Protein AF-0000000066313594 (afdb_homodimer)

Radius of gyration: 18.43 Å; Cα contacts (8 Å, |Δi|>4): 289; chains: 2; bounding box: 33×65×41 Å

Organism: Bacillus subtilis (strain 168) (NCBI:txid224308)

InterPro domains:
  IPR002577 Helix-turn-helix, HxlR type [PF01638] (18-106)
  IPR002577 Helix-turn-helix, HxlR type [PS51118] (10-109)
  IPR036388 Winged helix-like DNA-binding domain superfamily [G3DSA:1.10.10.10] (2-105)
  IPR036390 Winged helix DNA-binding domain superfamily [SSF46785] (9-103)

Foldseek 3Di:
DDPVCVVPVPPVVVVCVQQNDDPSLVLLVVQVVVQKDFPVRSCVSPVVDDPVRSVVSQVSCVVVPQKDWDFDDVVPTTIMIGGDPNNVVCVVVNVVVVVVCVVVCPPPD/DDCVCVVPVPPVVVVCVQQNDDPSLVLLVVQLVVQKDFPVRSCVSPVVDDPVRSVVSQVSCVVVPQKDWDFDDVVPTTIMIGGDPNNVVCVVVNVVVVVVCVVVCPDPD

pLDDT: mean 88.16, std 15.32, range [28.34, 98.56]

Structure (mmCIF, N/CA/C/O backbone):
data_AF-0000000066313594-model_v1
#
loop_
_entity.id
_entity.type
_entity.pdbx_description
1 polymer 'Uncharacterized HTH-type transcriptional regulator YdzF'
#
loop_
_atom_site.group_PDB
_atom_site.id
_atom_site.type_symbol
_atom_site.label_atom_id
_atom_site.label_alt_id
_atom_site.label_comp_id
_atom_site.label_asym_id
_atom_site.label_entity_id
_atom_site.label_seq_id
_atom_site.pdbx_PDB_ins_code
_atom_site.Cartn_x
_atom_site.Cartn_y
_atom_site.Cartn_z
_atom_site.occupancy
_atom_site.B_iso_or_equiv
_atom_site.auth_seq_id
_atom_site.auth_comp_id
_atom_site.auth_asym_id
_atom_site.auth_atom_id
_atom_site.pdbx_PDB_model_num
ATOM 1 N N . MET A 1 1 ? -9.906 -7.34 -14.219 1 46.78 1 MET A N 1
ATOM 2 C CA . MET A 1 1 ? -9.047 -6.16 -14.156 1 46.78 1 MET A CA 1
ATOM 3 C C . MET A 1 1 ? -8.898 -5.516 -15.531 1 46.78 1 MET A C 1
ATOM 5 O O . MET A 1 1 ? -8.664 -6.203 -16.516 1 46.78 1 MET A O 1
ATOM 9 N N . ASN A 1 2 ? -9.445 -4.457 -15.75 1 49.97 2 ASN A N 1
ATOM 10 C CA . ASN A 1 2 ? -9.492 -3.816 -17.062 1 49.97 2 ASN A CA 1
ATOM 11 C C . ASN A 1 2 ? -8.094 -3.682 -17.672 1 49.97 2 ASN A C 1
ATOM 13 O O . ASN A 1 2 ? -7.109 -3.568 -16.938 1 49.97 2 ASN A O 1
ATOM 17 N N . SER A 1 3 ? -7.969 -4.094 -18.906 1 52.97 3 SER A N 1
ATOM 18 C CA . SER A 1 3 ? -6.832 -4.008 -19.812 1 52.97 3 SER A CA 1
ATOM 19 C C . SER A 1 3 ? -5.992 -2.766 -19.547 1 52.97 3 SER A C 1
ATOM 21 O O . SER A 1 3 ? -4.816 -2.709 -19.906 1 52.97 3 SER A O 1
ATOM 23 N N . LEU A 1 4 ? -6.703 -1.72 -19.297 1 51.06 4 LEU A N 1
ATOM 24 C CA . LEU A 1 4 ? -6.008 -0.438 -19.219 1 51.06 4 LEU A CA 1
ATOM 25 C C . LEU A 1 4 ? -4.922 -0.462 -18.156 1 51.06 4 LEU A C 1
ATOM 27 O O . LEU A 1 4 ? -3.881 0.178 -18.297 1 51.06 4 LEU A O 1
ATOM 31 N N . CYS A 1 5 ? -5.188 -1.155 -17.109 1 54.41 5 CYS A N 1
ATOM 32 C CA . CYS A 1 5 ? -4.156 -1.228 -16.078 1 54.41 5 CYS A CA 1
ATOM 33 C C . CYS A 1 5 ? -2.92 -1.952 -16.594 1 54.41 5 CYS A C 1
ATOM 35 O O . CYS A 1 5 ? -1.807 -1.694 -16.141 1 54.41 5 CYS A O 1
ATOM 37 N N . ARG A 1 6 ? -3.178 -2.922 -17.5 1 57.34 6 ARG A N 1
ATOM 38 C CA . ARG A 1 6 ? -2.045 -3.691 -18 1 57.34 6 ARG A CA 1
ATOM 39 C C . ARG A 1 6 ? -1.215 -2.869 -18.984 1 57.34 6 ARG A C 1
ATOM 41 O O . ARG A 1 6 ? 0.012 -2.98 -19.016 1 57.34 6 ARG A O 1
ATOM 48 N N . SER A 1 7 ? -2.016 -2.4 -20.094 1 55.72 7 SER A N 1
ATOM 49 C CA . SER A 1 7 ? -1.215 -1.836 -21.172 1 55.72 7 SER A CA 1
ATOM 50 C C . SER A 1 7 ? -0.179 -0.853 -20.641 1 55.72 7 SER A C 1
ATOM 52 O O . SER A 1 7 ? 0.87 -0.651 -21.25 1 55.72 7 SER A O 1
ATOM 54 N N . LYS A 1 8 ? -0.669 0.099 -19.641 1 52.31 8 LYS A N 1
ATOM 55 C CA . LYS A 1 8 ? 0.27 1.151 -19.266 1 52.31 8 LYS A CA 1
ATOM 56 C C . LYS A 1 8 ? 0.598 1.09 -17.781 1 52.31 8 LYS A C 1
ATOM 58 O O . LYS A 1 8 ? -0.126 1.652 -16.953 1 52.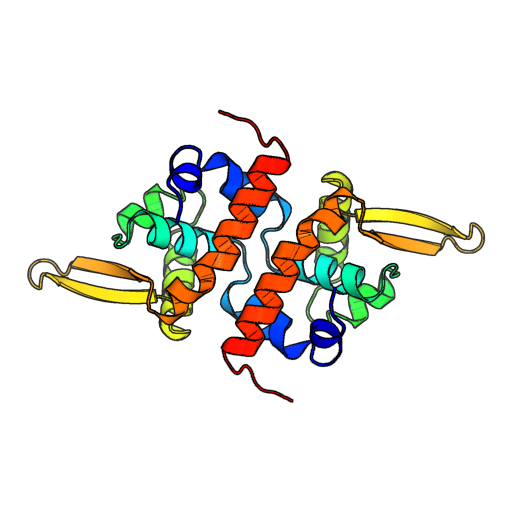31 8 LYS A O 1
ATOM 63 N N . GLN A 1 9 ? 1.304 -0.241 -17.297 1 60.75 9 GLN A N 1
ATOM 64 C CA . GLN A 1 9 ? 1.832 -0.387 -15.945 1 60.75 9 GLN A CA 1
ATOM 65 C C . GLN A 1 9 ? 2.088 0.975 -15.305 1 60.75 9 GLN A C 1
ATOM 67 O O . GLN A 1 9 ? 2.023 1.113 -14.086 1 60.75 9 GLN A O 1
ATOM 72 N N . ALA A 1 10 ? 1.705 1.842 -16.016 1 79.62 10 ALA A N 1
ATOM 73 C CA . ALA A 1 10 ? 2.225 3.178 -15.734 1 79.62 10 ALA A CA 1
ATOM 74 C C . ALA A 1 10 ? 1.389 3.877 -14.664 1 79.62 10 ALA A C 1
ATOM 76 O O . ALA A 1 10 ? 1.925 4.352 -13.656 1 79.62 10 ALA A O 1
ATOM 77 N N . PRO A 1 11 ? 0.056 3.498 -14.797 1 85.5 11 PRO A N 1
ATOM 78 C CA . PRO A 1 11 ? -0.699 4.234 -13.781 1 85.5 11 PRO A CA 1
ATOM 79 C C . PRO A 1 11 ? -0.626 3.578 -12.406 1 85.5 11 PRO A C 1
ATOM 81 O O . PRO A 1 11 ? -0.49 4.273 -11.391 1 85.5 11 PRO A O 1
ATOM 84 N N . PHE A 1 12 ? -0.72 2.256 -12.352 1 90.75 12 PHE A N 1
ATOM 85 C CA . PHE A 1 12 ? -0.609 1.523 -11.094 1 90.75 12 PHE A CA 1
ATOM 86 C C . PHE A 1 12 ? 0.735 1.792 -10.43 1 90.75 12 PHE A C 1
ATOM 88 O O . PHE A 1 12 ? 0.792 2.113 -9.242 1 90.75 12 PHE A O 1
ATOM 95 N N . GLU A 1 13 ? 1.731 1.69 -11.203 1 90.25 13 GLU A N 1
ATOM 96 C CA . GLU A 1 13 ? 3.08 1.884 -10.688 1 90.25 13 GLU A CA 1
ATOM 97 C C . GLU A 1 13 ? 3.273 3.307 -10.172 1 90.25 13 GLU A C 1
ATOM 99 O O . GLU A 1 13 ? 3.982 3.525 -9.188 1 90.25 13 GLU A O 1
ATOM 104 N N . TYR A 1 14 ? 2.75 4.18 -10.93 1 91.12 14 TYR A N 1
ATOM 105 C CA . TYR A 1 14 ? 2.828 5.566 -10.477 1 91.12 14 TYR A CA 1
ATOM 106 C C . TYR A 1 14 ? 2.191 5.727 -9.102 1 91.12 14 TYR A C 1
ATOM 108 O O . TYR A 1 14 ? 2.795 6.309 -8.195 1 91.12 14 TYR A O 1
ATOM 116 N N . THR A 1 15 ? 0.982 5.199 -8.906 1 93.69 15 THR A N 1
ATOM 117 C CA . THR A 1 15 ? 0.302 5.27 -7.617 1 93.69 15 THR A CA 1
ATOM 118 C C . THR A 1 15 ? 1.136 4.598 -6.527 1 93.69 15 THR A C 1
ATOM 120 O O . THR A 1 15 ? 1.364 5.184 -5.465 1 93.69 15 THR A O 1
ATOM 123 N N . LEU A 1 16 ? 1.581 3.439 -6.844 1 93.5 16 LEU A N 1
ATOM 124 C CA . LEU A 1 16 ? 2.369 2.68 -5.879 1 93.5 16 LEU A CA 1
ATOM 125 C C . LEU A 1 16 ? 3.627 3.445 -5.484 1 93.5 16 LEU A C 1
ATOM 127 O O . LEU A 1 16 ? 4.039 3.414 -4.32 1 93.5 16 LEU A O 1
ATOM 131 N N . SER A 1 17 ? 4.254 4.129 -6.395 1 92.44 17 SER A N 1
ATOM 132 C CA . SER A 1 17 ? 5.484 4.863 -6.117 1 92.44 17 SER A CA 1
ATOM 133 C C . SER A 1 17 ? 5.238 6 -5.133 1 92.44 17 SER A C 1
ATOM 135 O O . SER A 1 17 ? 6.145 6.402 -4.402 1 92.44 17 SER A O 1
ATOM 137 N N . LEU A 1 18 ? 4.078 6.473 -5.043 1 94.62 18 LEU A N 1
ATOM 138 C CA . LEU A 1 18 ? 3.766 7.637 -4.227 1 94.62 18 LEU A CA 1
ATOM 139 C C . LEU A 1 18 ? 3.234 7.215 -2.859 1 94.62 18 LEU A C 1
ATOM 141 O O . LEU A 1 18 ? 3.461 7.902 -1.861 1 94.62 18 LEU A O 1
ATOM 145 N N . ILE A 1 19 ? 2.527 6.094 -2.863 1 94 19 ILE A N 1
ATOM 146 C CA . ILE A 1 19 ? 1.852 5.797 -1.605 1 94 19 ILE A CA 1
ATOM 147 C C . ILE A 1 19 ? 2.303 4.43 -1.091 1 94 19 ILE A C 1
ATOM 149 O O . ILE A 1 19 ? 1.864 3.986 -0.027 1 94 19 ILE A O 1
ATOM 153 N N . GLY A 1 20 ? 3.076 3.809 -1.892 1 91.75 20 GLY A N 1
ATOM 154 C CA . GLY A 1 20 ? 3.592 2.52 -1.459 1 91.75 20 GLY A CA 1
ATOM 155 C C . GLY A 1 20 ? 4.453 2.607 -0.213 1 91.75 20 GLY A C 1
ATOM 156 O O . GLY A 1 20 ? 4.922 3.689 0.146 1 91.75 20 GLY A O 1
ATOM 157 N N . GLY A 1 21 ? 4.668 1.482 0.417 1 88.69 21 GLY A N 1
ATOM 158 C CA . GLY A 1 21 ? 5.406 1.45 1.669 1 88.69 21 GLY A CA 1
ATOM 159 C C . GLY A 1 21 ? 4.527 1.17 2.873 1 88.69 21 GLY A C 1
ATOM 160 O O . GLY A 1 21 ? 3.299 1.243 2.783 1 88.69 21 GLY A O 1
ATOM 161 N N . LYS A 1 22 ? 5.168 0.974 3.961 1 88.5 22 LYS A N 1
ATOM 162 C CA . LYS A 1 22 ? 4.465 0.508 5.152 1 88.5 22 LYS A CA 1
ATOM 163 C C . LYS A 1 22 ? 3.729 1.654 5.84 1 88.5 22 LYS A C 1
ATOM 165 O O . LYS A 1 22 ? 2.68 1.446 6.449 1 88.5 22 LYS A O 1
ATOM 170 N N . TRP A 1 23 ? 4.168 2.879 5.602 1 94.94 23 TRP A N 1
ATOM 171 C CA . TRP A 1 23 ? 3.736 3.914 6.535 1 94.94 23 TRP A CA 1
ATOM 172 C C . TRP A 1 23 ? 2.904 4.977 5.824 1 94.94 23 TRP A C 1
ATOM 174 O O . TRP A 1 23 ? 2.08 5.648 6.449 1 94.94 23 TRP A O 1
ATOM 184 N N . LYS A 1 24 ? 3.072 5.227 4.551 1 96.19 24 LYS A N 1
ATOM 185 C CA . LYS A 1 24 ? 2.465 6.355 3.85 1 96.19 24 LYS A CA 1
ATOM 186 C C . LYS A 1 24 ? 0.941 6.273 3.896 1 96.19 24 LYS A C 1
ATOM 188 O O . LYS A 1 24 ? 0.272 7.258 4.215 1 96.19 24 LYS A O 1
ATOM 193 N N . MET A 1 25 ? 0.459 5.117 3.672 1 95.31 25 MET A N 1
ATOM 194 C CA . MET A 1 25 ? -0.992 4.953 3.68 1 95.31 25 MET A CA 1
ATOM 195 C C . MET A 1 25 ? -1.555 5.148 5.082 1 95.31 25 MET A C 1
ATOM 197 O O . MET A 1 25 ? -2.658 5.668 5.246 1 95.31 25 MET A O 1
ATOM 201 N N . ARG A 1 26 ? -0.83 4.703 6.055 1 94.69 26 ARG A N 1
ATOM 202 C CA . ARG A 1 26 ? -1.267 4.883 7.438 1 94.69 26 ARG A CA 1
ATOM 203 C C . ARG A 1 26 ? -1.315 6.359 7.805 1 94.69 26 ARG A C 1
ATOM 205 O O . ARG A 1 26 ? -2.266 6.816 8.445 1 94.69 26 ARG A O 1
ATOM 212 N N . ILE A 1 27 ? -0.317 7.082 7.418 1 96.44 27 ILE A N 1
ATOM 213 C CA . ILE A 1 27 ? -0.281 8.516 7.672 1 96.44 27 ILE A CA 1
ATOM 214 C C . ILE A 1 27 ? -1.47 9.195 6.992 1 96.44 27 ILE A C 1
ATOM 216 O O . ILE A 1 27 ? -2.178 9.992 7.613 1 96.44 27 ILE A O 1
ATOM 220 N N . LEU A 1 28 ? -1.714 8.852 5.734 1 96.38 28 LEU A N 1
ATOM 221 C CA . LEU A 1 28 ? -2.814 9.438 4.977 1 96.38 28 LEU A CA 1
ATOM 222 C C . LEU A 1 28 ? -4.156 9.109 5.621 1 96.38 28 LEU A C 1
ATOM 224 O O . LEU A 1 28 ? -5.051 9.953 5.672 1 96.38 28 LEU A O 1
ATOM 228 N N . TYR A 1 29 ? -4.242 7.914 6.098 1 94.5 29 TYR A N 1
ATOM 229 C CA . TYR A 1 29 ? -5.445 7.48 6.801 1 94.5 29 TYR A CA 1
ATOM 230 C C . TYR A 1 29 ? -5.68 8.32 8.047 1 94.5 29 TYR A C 1
ATOM 232 O O . TYR A 1 29 ? -6.789 8.812 8.273 1 94.5 29 TYR A O 1
ATOM 240 N N . GLU A 1 30 ? -4.664 8.477 8.891 1 94.31 30 GLU A N 1
ATOM 241 C CA . GLU A 1 30 ? -4.777 9.25 10.125 1 94.31 30 GLU A CA 1
ATOM 242 C C . GLU A 1 30 ? -5.195 10.688 9.844 1 94.31 30 GLU A C 1
ATOM 244 O O . GLU A 1 30 ? -6.09 11.227 10.5 1 94.31 30 GLU A O 1
ATOM 249 N N . LEU A 1 31 ? -4.594 11.266 8.828 1 95 31 LEU A N 1
ATOM 250 C CA . LEU A 1 31 ? -4.887 12.648 8.484 1 95 31 LEU A CA 1
ATOM 251 C C . LEU A 1 31 ? -6.277 12.773 7.863 1 95 31 LEU A C 1
ATOM 253 O O . LEU A 1 31 ? -6.918 13.82 7.969 1 95 31 LEU A O 1
ATOM 257 N N . GLY A 1 32 ? -6.641 11.742 7.18 1 92.12 32 GLY A N 1
ATOM 258 C CA . GLY A 1 32 ? -7.988 11.719 6.637 1 92.12 32 GLY A CA 1
ATOM 259 C C . GLY A 1 32 ? -9.062 11.672 7.707 1 92.12 32 GLY A C 1
ATOM 260 O O . GLY A 1 32 ? -10.133 12.258 7.543 1 92.12 32 GLY A O 1
ATOM 261 N N . CYS A 1 33 ? -8.789 11.047 8.789 1 88.62 33 CYS A N 1
ATOM 262 C CA . CYS A 1 33 ? -9.727 10.906 9.891 1 88.62 33 CYS A CA 1
ATOM 263 C C . CYS A 1 33 ? -9.773 12.172 10.734 1 88.62 33 CYS A C 1
ATOM 265 O O . CYS A 1 33 ? -10.836 12.594 11.188 1 88.62 33 CYS A O 1
ATOM 267 N N . GLU A 1 34 ? -8.648 12.82 11.055 1 84.88 34 GLU A N 1
ATOM 268 C CA . GLU A 1 34 ? -8.562 13.922 12.008 1 84.88 34 GLU A CA 1
ATOM 269 C C . GLU A 1 34 ? -8.453 15.266 11.297 1 84.88 34 GLU A C 1
ATOM 271 O O . GLU A 1 34 ? -8.586 16.328 11.922 1 84.88 34 GLU A O 1
ATOM 276 N N . LYS A 1 35 ? -8.297 15.312 9.969 1 84.31 35 LYS A N 1
ATOM 277 C CA . LYS A 1 35 ? -8.148 16.484 9.117 1 84.31 35 LYS A CA 1
ATOM 278 C C . LYS A 1 35 ? -6.762 17.109 9.273 1 84.31 35 LYS A C 1
ATOM 280 O O . LYS A 1 35 ? -6.051 17.328 8.297 1 84.31 35 LYS A O 1
ATOM 285 N N . THR A 1 36 ? -6.379 17.5 10.656 1 94.56 36 THR A N 1
ATOM 286 C CA . THR A 1 36 ? -5.07 18.078 10.961 1 94.56 36 THR A CA 1
ATOM 287 C C . THR A 1 36 ? -4.441 17.375 12.164 1 94.56 36 THR A C 1
ATOM 289 O O . THR A 1 36 ? -5.141 17.047 13.125 1 94.56 36 THR A O 1
ATOM 292 N N . MET A 1 37 ? -3.107 17.125 12.078 1 96.62 37 MET A N 1
ATOM 293 C CA . MET A 1 37 ? -2.387 16.5 13.195 1 96.62 37 MET A CA 1
ATOM 294 C C . MET A 1 37 ? -0.974 17.062 13.305 1 96.62 37 MET A C 1
ATOM 296 O O . MET A 1 37 ? -0.341 17.375 12.289 1 96.62 37 MET A O 1
ATOM 300 N N . ARG A 1 38 ? -0.567 17.172 14.562 1 96.44 38 ARG A N 1
ATOM 301 C CA . ARG A 1 38 ? 0.831 17.5 14.805 1 96.44 38 ARG A CA 1
ATOM 302 C C . ARG A 1 38 ? 1.712 16.266 14.773 1 96.44 38 ARG A C 1
ATOM 304 O O . ARG A 1 38 ? 1.208 15.141 14.812 1 96.44 38 ARG A O 1
ATOM 311 N N . TYR A 1 39 ? 3.082 16.562 14.664 1 97.25 39 TYR A N 1
ATOM 312 C CA . TYR A 1 39 ? 4.055 15.477 14.586 1 97.25 39 TYR A CA 1
ATOM 313 C C . TYR A 1 39 ? 3.861 14.484 15.734 1 97.25 39 TYR A C 1
ATOM 315 O O . TYR A 1 39 ? 3.787 13.273 15.516 1 97.25 39 TYR A O 1
ATOM 323 N N . GLY A 1 40 ? 3.746 15 16.891 1 96.75 40 GLY A N 1
ATOM 324 C CA . GLY A 1 40 ? 3.604 14.156 18.078 1 96.75 40 GLY A CA 1
ATOM 325 C C . GLY A 1 40 ? 2.34 13.32 18.047 1 96.75 40 GLY A C 1
ATOM 326 O O . GLY A 1 40 ? 2.338 12.18 18.516 1 96.75 40 GLY A O 1
ATOM 327 N N . GLU A 1 41 ? 1.235 13.836 17.594 1 96.5 41 GLU A N 1
ATOM 328 C CA . GLU A 1 41 ? -0.026 13.109 17.469 1 96.5 41 GLU A CA 1
ATOM 329 C C . GLU A 1 41 ? 0.085 11.969 16.469 1 96.5 41 GLU A C 1
ATOM 331 O O . GLU A 1 41 ? -0.416 10.867 16.703 1 96.5 41 GLU A O 1
ATOM 336 N N . LEU A 1 42 ? 0.731 12.25 15.367 1 97.19 42 LEU A N 1
ATOM 337 C CA . LEU A 1 42 ? 0.972 11.211 14.367 1 97.19 42 LEU A CA 1
ATOM 338 C C . LEU A 1 42 ? 1.827 10.094 14.945 1 97.19 42 LEU A C 1
ATOM 340 O O . LEU A 1 42 ? 1.521 8.914 14.766 1 97.19 42 LEU A O 1
ATOM 344 N N . LYS A 1 43 ? 2.855 10.492 15.672 1 97.56 43 LYS A N 1
ATOM 345 C CA . LYS A 1 43 ? 3.734 9.508 16.297 1 97.56 43 LYS A CA 1
ATOM 346 C C . LYS A 1 43 ? 2.969 8.633 17.281 1 97.56 43 LYS A C 1
ATOM 348 O O . LYS A 1 43 ? 3.199 7.422 17.359 1 97.56 43 LYS A O 1
ATOM 353 N N . ARG A 1 44 ? 2.047 9.188 18.031 1 96.19 44 ARG A N 1
ATOM 354 C CA . ARG A 1 44 ? 1.259 8.453 19.016 1 96.19 44 ARG A CA 1
ATOM 355 C C . ARG A 1 44 ? 0.292 7.488 18.344 1 96.19 44 ARG A C 1
ATOM 357 O O . ARG A 1 44 ? 0.03 6.398 18.859 1 96.19 44 ARG A O 1
ATOM 364 N N . ALA A 1 45 ? -0.227 7.836 17.234 1 92.81 45 ALA A N 1
ATOM 365 C CA . ALA A 1 45 ? -1.187 7.016 16.5 1 92.81 45 ALA A CA 1
ATOM 366 C C . ALA A 1 45 ? -0.504 5.809 15.867 1 92.81 45 ALA A C 1
ATOM 368 O O . ALA A 1 45 ? -1.167 4.84 15.484 1 92.81 45 ALA A O 1
ATOM 369 N N . MET A 1 46 ? 0.826 5.895 15.641 1 94.12 46 MET A N 1
ATOM 370 C CA . MET A 1 46 ? 1.614 4.82 15.039 1 94.12 46 MET A CA 1
ATOM 371 C C . MET A 1 46 ? 2.799 4.457 15.93 1 94.12 46 MET A C 1
ATOM 373 O O . MET A 1 46 ? 3.947 4.746 15.586 1 94.12 46 MET A O 1
ATOM 377 N N . PRO A 1 47 ? 2.559 3.715 16.922 1 93.75 47 PRO A N 1
ATOM 378 C CA . PRO A 1 47 ? 3.576 3.52 17.969 1 93.75 47 PRO A CA 1
ATOM 379 C C . PRO A 1 47 ? 4.785 2.73 17.469 1 93.75 47 PRO A C 1
ATOM 381 O O . PRO A 1 47 ? 5.875 2.834 18.031 1 93.75 47 PRO A O 1
ATOM 384 N N . PHE A 1 48 ? 4.668 2.053 16.406 1 94.31 48 PHE A N 1
ATOM 385 C CA . PHE A 1 48 ? 5.758 1.192 15.977 1 94.31 48 PHE A CA 1
ATOM 386 C C . PHE A 1 48 ? 6.629 1.901 14.945 1 94.31 48 PHE A C 1
ATOM 388 O O . PHE A 1 48 ? 7.672 1.38 14.539 1 94.31 48 PHE A O 1
ATOM 395 N N . ILE A 1 49 ? 6.258 3.102 14.484 1 96.19 49 ILE A N 1
ATOM 396 C CA . ILE A 1 49 ? 7.082 3.844 13.539 1 96.19 49 ILE A CA 1
ATOM 397 C C . ILE A 1 49 ? 8.203 4.57 14.281 1 96.19 49 ILE A C 1
ATOM 399 O O . ILE A 1 49 ? 7.988 5.078 15.383 1 96.19 49 ILE A O 1
ATOM 403 N N . THR A 1 50 ? 9.383 4.578 13.805 1 97.62 50 THR A N 1
ATOM 404 C CA . THR A 1 50 ? 10.469 5.328 14.422 1 97.62 50 THR A CA 1
ATOM 405 C C . THR A 1 50 ? 10.367 6.809 14.07 1 97.62 50 THR A C 1
ATOM 407 O O . THR A 1 50 ? 9.703 7.18 13.094 1 97.62 50 THR A O 1
ATOM 410 N N . HIS A 1 51 ? 10.984 7.648 14.859 1 98 51 HIS A N 1
ATOM 411 C CA . HIS A 1 51 ? 11.016 9.078 14.578 1 98 51 HIS A CA 1
ATOM 412 C C . HIS A 1 51 ? 11.648 9.367 13.227 1 98 51 HIS A C 1
ATOM 414 O O . HIS A 1 51 ? 11.141 10.188 12.461 1 98 51 HIS A O 1
ATOM 420 N N . LYS A 1 52 ? 12.695 8.711 12.953 1 98.12 52 LYS A N 1
ATOM 421 C CA . LYS A 1 52 ? 13.391 8.891 11.68 1 98.12 52 LYS A CA 1
ATOM 422 C C . LYS A 1 52 ? 12.461 8.578 10.5 1 98.12 52 LYS A C 1
ATOM 424 O O . LYS A 1 52 ? 12.391 9.352 9.547 1 98.12 52 LYS A O 1
ATOM 429 N N . MET A 1 53 ? 11.773 7.488 10.602 1 97.81 53 MET A N 1
ATOM 430 C CA . MET A 1 53 ? 10.891 7.047 9.516 1 97.81 53 MET A CA 1
ATOM 431 C C . MET A 1 53 ? 9.695 7.98 9.375 1 97.81 53 MET A C 1
ATOM 433 O O . MET A 1 53 ? 9.305 8.336 8.266 1 97.81 53 MET A O 1
ATOM 437 N N . LEU A 1 54 ? 9.156 8.336 10.469 1 98.31 54 LEU A N 1
ATOM 438 C CA . LEU A 1 54 ? 8.023 9.242 10.398 1 98.31 54 LEU A CA 1
ATOM 439 C C . LEU A 1 54 ? 8.414 10.547 9.719 1 98.31 54 LEU A C 1
ATOM 441 O O . LEU A 1 54 ? 7.711 11.023 8.82 1 98.31 54 LEU A O 1
ATOM 445 N N . SER A 1 55 ? 9.5 11.125 10.172 1 98.25 55 SER A N 1
ATOM 446 C CA . SER A 1 55 ? 9.969 12.367 9.57 1 98.25 55 SER A CA 1
ATOM 447 C C . SER A 1 55 ? 10.195 12.211 8.07 1 98.25 55 SER A C 1
ATOM 449 O O . SER A 1 55 ? 9.773 13.055 7.277 1 98.25 55 SER A O 1
ATOM 451 N N . ALA A 1 56 ? 10.859 11.172 7.672 1 98.12 56 ALA A N 1
ATOM 452 C CA . ALA A 1 56 ? 11.141 10.906 6.266 1 98.12 56 ALA A CA 1
ATOM 453 C C . ALA A 1 56 ? 9.852 10.742 5.465 1 98.12 56 ALA A C 1
ATOM 455 O O . ALA A 1 56 ? 9.734 11.273 4.355 1 98.12 56 ALA A O 1
ATOM 456 N N . GLN A 1 57 ? 8.891 9.953 5.988 1 98.06 57 GLN A N 1
ATOM 457 C CA . GLN A 1 57 ? 7.625 9.711 5.297 1 98.06 57 GLN A CA 1
ATOM 458 C C . GLN A 1 57 ? 6.832 11 5.125 1 98.06 57 GLN A C 1
ATOM 460 O O . GLN A 1 57 ? 6.238 11.234 4.07 1 98.06 57 GLN A O 1
ATOM 465 N N . LEU A 1 58 ? 6.797 11.82 6.141 1 98.44 58 LEU A N 1
ATOM 466 C CA . LEU A 1 58 ? 6.094 13.102 6.07 1 98.44 58 LEU A CA 1
ATOM 467 C C . LEU A 1 58 ? 6.723 14.008 5.02 1 98.44 58 LEU A C 1
ATOM 469 O O . LEU A 1 58 ? 6.012 14.656 4.246 1 98.44 58 LEU A O 1
ATOM 473 N N . LYS A 1 59 ? 8.047 14.055 4.98 1 98.38 59 LYS A N 1
ATOM 474 C CA . LYS A 1 59 ? 8.75 14.852 3.98 1 98.38 59 LYS A CA 1
ATOM 475 C C . LYS A 1 59 ? 8.422 14.375 2.568 1 98.38 59 LYS A C 1
ATOM 477 O O . LYS A 1 59 ? 8.148 15.188 1.68 1 98.38 59 LYS A O 1
ATOM 482 N N . GLU A 1 60 ? 8.461 13.109 2.332 1 98 60 GLU A N 1
ATOM 483 C CA . GLU A 1 60 ? 8.156 12.555 1.015 1 98 60 GLU A CA 1
ATOM 484 C C . GLU A 1 60 ? 6.723 12.867 0.603 1 98 60 GLU A C 1
ATOM 486 O O . GLU A 1 60 ? 6.473 13.281 -0.533 1 98 60 GLU A O 1
ATOM 491 N N . LEU A 1 61 ? 5.793 12.633 1.523 1 98.38 61 LEU A N 1
ATOM 492 C CA . LEU A 1 61 ? 4.387 12.898 1.238 1 98.38 61 LEU A CA 1
ATOM 493 C C . LEU A 1 61 ? 4.168 14.383 0.932 1 98.38 61 LEU A C 1
ATOM 495 O O . LEU A 1 61 ? 3.352 14.727 0.077 1 98.38 61 LEU A O 1
ATOM 499 N N . GLN A 1 62 ? 4.879 15.234 1.674 1 98.56 62 GLN A N 1
ATOM 500 C CA . GLN A 1 62 ? 4.801 16.672 1.409 1 98.56 62 GLN A CA 1
ATOM 501 C C . GLN A 1 62 ? 5.371 17 0.035 1 98.56 62 GLN A C 1
ATOM 503 O O . GLN A 1 62 ? 4.758 17.75 -0.736 1 98.56 62 GLN A O 1
ATOM 508 N N . THR A 1 63 ? 6.578 16.469 -0.306 1 97.94 63 THR A N 1
ATOM 509 C CA . THR A 1 63 ? 7.25 16.703 -1.579 1 97.94 63 THR A CA 1
ATOM 510 C C . THR A 1 63 ? 6.387 16.219 -2.742 1 97.94 63 THR A C 1
ATOM 512 O O . THR A 1 63 ? 6.344 16.859 -3.797 1 97.94 63 THR A O 1
ATOM 515 N N . ASP A 1 64 ? 5.688 15.164 -2.557 1 96.88 64 ASP A N 1
ATOM 516 C CA . ASP A 1 64 ? 4.852 14.586 -3.602 1 96.88 64 ASP A CA 1
ATOM 517 C C . ASP A 1 64 ? 3.496 15.289 -3.674 1 96.88 64 ASP A C 1
ATOM 519 O O . ASP A 1 64 ? 2.658 14.945 -4.512 1 96.88 64 ASP A O 1
ATOM 523 N N . GLY A 1 65 ? 3.293 16.188 -2.76 1 97.81 65 GLY A N 1
ATOM 524 C CA . GLY A 1 65 ? 2.109 17.016 -2.803 1 97.81 65 GLY A CA 1
ATOM 525 C C . GLY A 1 65 ? 0.876 16.344 -2.229 1 97.81 65 GLY A C 1
ATOM 526 O O . GLY A 1 65 ? -0.251 16.734 -2.553 1 97.81 65 GLY A O 1
ATOM 527 N N . LEU A 1 66 ? 1.055 15.383 -1.415 1 98.19 66 LEU A N 1
ATOM 528 C CA . LEU A 1 66 ? -0.078 14.633 -0.882 1 98.19 66 LEU A CA 1
ATOM 529 C C . LEU A 1 66 ? -0.521 15.203 0.462 1 98.19 66 LEU A C 1
ATOM 531 O O . LEU A 1 66 ? -1.662 15 0.881 1 98.19 66 LEU A O 1
ATOM 535 N N . ILE A 1 67 ? 0.381 15.906 1.184 1 98.56 67 ILE A N 1
ATOM 536 C CA . ILE A 1 67 ? 0.009 16.547 2.441 1 98.56 67 ILE A CA 1
ATOM 537 C C . ILE A 1 67 ? 0.565 17.969 2.482 1 98.56 67 ILE A C 1
ATOM 539 O O . ILE A 1 67 ? 1.482 18.297 1.73 1 98.56 67 ILE A O 1
ATOM 543 N N . HIS A 1 68 ? -0.026 18.766 3.291 1 98.25 68 HIS A N 1
ATOM 544 C CA . HIS A 1 68 ? 0.44 20.109 3.615 1 98.25 68 HIS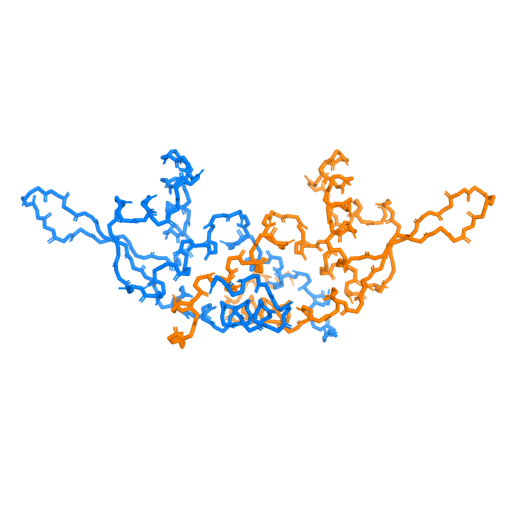 A CA 1
ATOM 545 C C . HIS A 1 68 ? 1.104 20.141 4.988 1 98.25 68 HIS A C 1
ATOM 547 O O . HIS A 1 68 ? 0.624 19.516 5.934 1 98.25 68 HIS A O 1
ATOM 553 N N . ARG A 1 69 ? 2.236 20.75 5.012 1 97.19 69 ARG A N 1
ATOM 554 C CA . ARG A 1 69 ? 2.898 21.094 6.266 1 97.19 69 ARG A CA 1
ATOM 555 C C . ARG A 1 69 ? 2.752 22.594 6.566 1 97.19 69 ARG A C 1
ATOM 557 O O . ARG A 1 69 ? 3.334 23.422 5.875 1 97.19 69 ARG A O 1
ATOM 564 N N . SER A 1 70 ? 1.969 22.984 7.539 1 95.06 70 SER A N 1
ATOM 565 C CA . SER A 1 70 ? 1.672 24.391 7.812 1 95.06 70 SER A CA 1
ATOM 566 C C . SER A 1 70 ? 2.191 24.812 9.188 1 95.06 70 SER A C 1
ATOM 568 O O . SER A 1 70 ? 2.045 24.062 10.164 1 95.06 70 SER A O 1
ATOM 570 N N . GLU A 1 71 ? 2.756 25.969 9.18 1 91.56 71 GLU A N 1
ATOM 571 C CA . GLU A 1 71 ? 3.16 26.562 10.453 1 91.56 71 GLU A CA 1
ATOM 572 C C . GLU A 1 71 ? 2.006 27.328 11.102 1 91.56 71 GLU A C 1
ATOM 574 O O . GLU A 1 71 ? 1.39 28.188 10.469 1 91.56 71 GLU A O 1
ATOM 579 N N . VAL A 1 72 ? 1.512 27.031 12.297 1 84 72 VAL A N 1
ATOM 580 C CA . VAL A 1 72 ? 0.301 27.578 12.891 1 84 72 VAL A CA 1
ATOM 581 C C . VAL A 1 72 ? 0.673 28.641 13.922 1 84 72 VAL A C 1
ATOM 583 O O . VAL A 1 72 ? -0.09 29.578 14.164 1 84 72 VAL A O 1
ATOM 586 N N . SER A 1 73 ? 1.576 28.5 14.711 1 77.75 73 SER A N 1
ATOM 587 C CA . SER A 1 73 ? 1.925 29.531 15.68 1 77.75 73 SER A CA 1
ATOM 588 C C . SER A 1 73 ? 3.42 29.828 15.656 1 77.75 73 SER A C 1
ATOM 590 O O . SER A 1 73 ? 4.227 28.953 15.344 1 77.75 73 SER A O 1
ATOM 592 N N . HIS A 1 74 ? 3.703 31.188 15.625 1 67.56 74 HIS A N 1
ATOM 593 C CA . HIS A 1 74 ? 5.098 31.625 15.609 1 67.56 74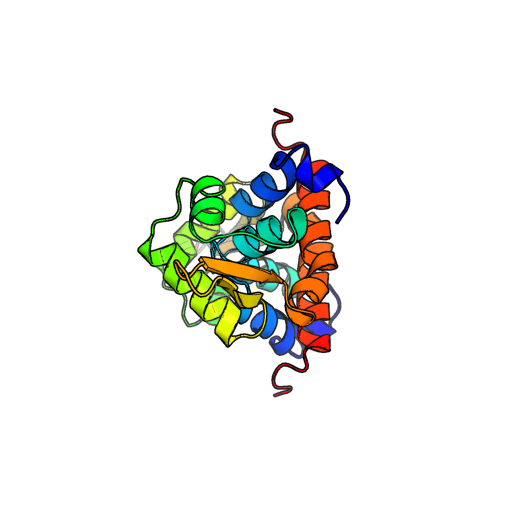 HIS A CA 1
ATOM 594 C C . HIS A 1 74 ? 5.746 31.438 16.984 1 67.56 74 HIS A C 1
ATOM 596 O O . HIS A 1 74 ? 6.961 31.266 17.078 1 67.56 74 HIS A O 1
ATOM 602 N N . THR A 1 75 ? 4.949 31.688 18.125 1 70.5 75 THR A N 1
ATOM 603 C CA . THR A 1 75 ? 5.582 31.547 19.438 1 70.5 75 THR A CA 1
ATOM 604 C C . THR A 1 75 ? 5 30.344 20.188 1 70.5 75 THR A C 1
ATOM 606 O O . THR A 1 75 ? 3.809 30.328 20.5 1 70.5 75 THR A O 1
ATOM 609 N N . PRO A 1 76 ? 5.691 29.219 20.547 1 76.25 76 PRO A N 1
ATOM 610 C CA . PRO A 1 76 ? 6.652 28.359 19.859 1 76.25 76 PRO A CA 1
ATOM 611 C C . PRO A 1 76 ? 6.145 27.875 18.5 1 76.25 76 PRO A C 1
ATOM 613 O O . PRO A 1 76 ? 4.938 27.891 18.25 1 76.25 76 PRO A O 1
ATOM 616 N N . LEU A 1 77 ? 6.992 27.609 17.547 1 84.69 77 LEU A N 1
ATOM 617 C CA . LEU A 1 77 ? 6.684 27.156 16.188 1 84.69 77 LEU A CA 1
ATOM 618 C C . LEU A 1 77 ? 5.98 25.812 16.219 1 84.69 77 LEU A C 1
ATOM 620 O O . LEU A 1 77 ? 6.559 24.812 16.641 1 84.69 77 LEU A O 1
ATOM 624 N N . LYS A 1 78 ? 4.691 25.922 16.047 1 89.44 78 LYS A N 1
ATOM 625 C CA . LYS A 1 78 ? 3.918 24.688 15.961 1 89.44 78 LYS A CA 1
ATOM 626 C C . LYS A 1 78 ? 3.594 24.344 14.516 1 89.44 78 LYS A C 1
ATOM 628 O O . LYS A 1 78 ? 3.141 25.188 13.75 1 89.44 78 LYS A O 1
ATOM 633 N N . VAL A 1 79 ? 3.979 23.141 14.133 1 95.31 79 VAL A N 1
ATOM 634 C CA . VAL A 1 79 ? 3.75 22.656 12.781 1 95.31 79 VAL A CA 1
ATOM 635 C C . VAL A 1 79 ? 2.621 21.625 12.789 1 95.31 79 VAL A C 1
ATOM 637 O O . VAL A 1 79 ? 2.551 20.781 13.68 1 95.31 79 VAL A O 1
ATOM 640 N N . GLU A 1 80 ? 1.739 21.812 11.805 1 96.94 80 GLU A N 1
ATOM 641 C CA . GLU A 1 80 ? 0.653 20.844 11.648 1 96.94 80 GLU A CA 1
ATOM 642 C C . GLU A 1 80 ? 0.632 20.266 10.234 1 96.94 80 GLU A C 1
ATOM 644 O O . GLU A 1 80 ? 1.084 20.922 9.289 1 96.94 80 GLU A O 1
ATOM 649 N N . TYR A 1 81 ? 0.105 19.094 10.133 1 98.12 81 TYR A N 1
ATOM 650 C CA . TYR A 1 81 ? -0.022 18.391 8.859 1 98.12 81 TYR A CA 1
ATOM 651 C C . TYR A 1 81 ? -1.486 18.156 8.516 1 98.12 81 TYR A C 1
ATOM 653 O O . TYR A 1 81 ? -2.293 17.828 9.391 1 98.12 81 TYR A O 1
ATOM 661 N N . SER A 1 82 ? -1.815 18.281 7.258 1 98 82 SER A N 1
ATOM 662 C CA . SER A 1 82 ? -3.148 17.984 6.742 1 98 82 SER A CA 1
ATOM 663 C C . SER A 1 82 ? -3.082 17.438 5.32 1 98 82 SER A C 1
ATOM 665 O O . SER A 1 82 ? -2.061 17.562 4.645 1 98 82 SER A O 1
ATOM 667 N N . LEU A 1 83 ? -4.145 16.766 4.945 1 97.56 83 LEU A N 1
ATOM 668 C CA . LEU A 1 83 ? -4.195 16.281 3.57 1 97.56 83 LEU A CA 1
ATOM 669 C C . LEU A 1 83 ? -4.359 17.453 2.592 1 97.56 83 LEU A C 1
ATOM 671 O O . LEU A 1 83 ? -5.113 18.391 2.855 1 97.56 83 LEU A O 1
ATOM 675 N N . SER A 1 84 ? -3.553 17.406 1.521 1 97.94 84 SER A N 1
ATOM 676 C CA . SER A 1 84 ? -3.832 18.281 0.393 1 97.94 84 SER A CA 1
ATOM 677 C C . SER A 1 84 ? -5.047 17.812 -0.393 1 97.94 84 SER A C 1
ATOM 679 O O . SER A 1 84 ? -5.625 16.766 -0.08 1 97.94 84 SER A O 1
ATOM 681 N N . ASP A 1 85 ? -5.473 18.656 -1.432 1 96.69 85 ASP A N 1
ATOM 682 C CA . ASP A 1 85 ? -6.535 18.203 -2.328 1 96.69 85 ASP A CA 1
ATOM 683 C C . ASP A 1 85 ? -6.141 16.906 -3.041 1 96.69 85 ASP A C 1
ATOM 685 O O . ASP A 1 85 ? -6.965 16 -3.199 1 96.69 85 ASP A O 1
ATOM 689 N N . ARG A 1 86 ? -4.871 16.859 -3.461 1 97 86 ARG A N 1
ATOM 690 C CA . ARG A 1 86 ? -4.344 15.656 -4.086 1 97 86 ARG A CA 1
ATOM 691 C C . ARG A 1 86 ? -4.402 14.477 -3.123 1 97 86 ARG A C 1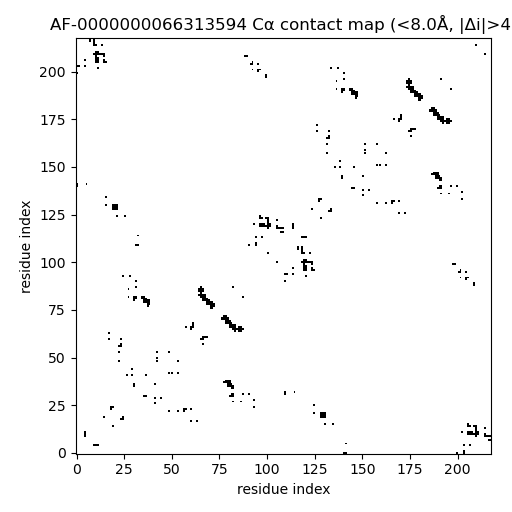
ATOM 693 O O . ARG A 1 86 ? -4.797 13.375 -3.512 1 97 86 ARG A O 1
ATOM 700 N N . GLY A 1 87 ? -4 14.672 -1.923 1 97.31 87 GLY A N 1
ATOM 701 C CA . GLY A 1 87 ? -4.102 13.641 -0.897 1 97.31 87 GLY A CA 1
ATOM 702 C C . GLY A 1 87 ? -5.523 13.18 -0.657 1 97.31 87 GLY A C 1
ATOM 703 O O . GLY A 1 87 ? -5.777 11.977 -0.549 1 97.31 87 GLY A O 1
ATOM 704 N N . ARG A 1 88 ? -6.441 14.109 -0.594 1 96.31 88 ARG A N 1
ATOM 705 C CA . ARG A 1 88 ? -7.844 13.789 -0.35 1 96.31 88 ARG A CA 1
ATOM 706 C C . ARG A 1 88 ? -8.43 12.977 -1.499 1 96.31 88 ARG A C 1
ATOM 708 O O . ARG A 1 88 ? -9.352 12.188 -1.298 1 96.31 88 ARG A O 1
ATOM 715 N N . SER A 1 89 ? -7.875 13.156 -2.666 1 96.38 89 SER A N 1
ATOM 716 C CA . SER A 1 89 ? -8.383 12.43 -3.828 1 96.38 89 SER A CA 1
ATOM 717 C C . SER A 1 89 ? -8.094 10.938 -3.711 1 96.38 89 SER A C 1
ATOM 719 O O . SER A 1 89 ? -8.602 10.133 -4.504 1 96.38 89 SER A O 1
ATOM 721 N N . LEU A 1 90 ? -7.352 10.508 -2.695 1 96.19 90 LEU A N 1
ATOM 722 C CA . LEU A 1 90 ? -7.066 9.102 -2.449 1 96.19 90 LEU A CA 1
ATOM 723 C C . LEU A 1 90 ? -8.125 8.484 -1.544 1 96.19 90 LEU A C 1
ATOM 725 O O . LEU A 1 90 ? -8.094 7.277 -1.27 1 96.19 90 LEU A O 1
ATOM 729 N N . TYR A 1 91 ? -9.125 9.203 -1.115 1 94.12 91 TYR A N 1
ATOM 730 C CA . TYR A 1 91 ? -10.141 8.719 -0.185 1 94.12 91 TYR A CA 1
ATOM 731 C C . TYR A 1 91 ? -10.812 7.457 -0.716 1 94.12 91 TYR A C 1
ATOM 733 O O . TYR A 1 91 ? -11.031 6.5 0.033 1 94.12 91 TYR A O 1
ATOM 741 N N . PRO A 1 92 ? -11.102 7.438 -1.961 1 94.56 92 PRO A N 1
ATOM 742 C CA . PRO A 1 92 ? -11.727 6.207 -2.453 1 94.56 92 PRO A CA 1
ATOM 743 C C . PRO A 1 92 ? -10.859 4.973 -2.236 1 94.56 92 PRO A C 1
ATOM 745 O O . PRO A 1 92 ? -11.375 3.887 -1.957 1 94.56 92 PRO A O 1
ATOM 748 N N . LEU A 1 93 ? -9.609 5.145 -2.406 1 94.62 93 LEU A N 1
ATOM 749 C CA . LEU A 1 93 ? -8.688 4.039 -2.18 1 94.62 93 LEU A CA 1
ATOM 750 C C . LEU A 1 93 ? -8.68 3.625 -0.713 1 94.62 93 LEU A C 1
ATOM 752 O O . LEU A 1 93 ? -8.758 2.436 -0.399 1 94.62 93 LEU A O 1
ATOM 756 N N . ILE A 1 94 ? -8.586 4.539 0.186 1 93.5 94 ILE A N 1
ATOM 757 C CA . ILE A 1 94 ? -8.609 4.281 1.622 1 93.5 94 ILE A CA 1
ATOM 758 C C . ILE A 1 94 ? -9.93 3.613 2.004 1 93.5 94 ILE A C 1
ATOM 760 O O . ILE A 1 94 ? -9.945 2.66 2.787 1 93.5 94 ILE A O 1
ATOM 764 N N . ASP A 1 95 ? -10.977 4.086 1.451 1 92.38 95 ASP A N 1
ATOM 765 C CA . ASP A 1 95 ? -12.289 3.492 1.699 1 92.38 95 ASP A CA 1
ATOM 766 C C . ASP A 1 95 ? -12.32 2.027 1.269 1 92.38 95 ASP A C 1
ATOM 768 O O . ASP A 1 95 ? -12.875 1.18 1.972 1 92.38 95 ASP A O 1
ATOM 772 N N . GLU A 1 96 ? -11.758 1.736 0.095 1 93.75 96 GLU A N 1
ATOM 773 C CA . GLU A 1 96 ? -11.719 0.358 -0.385 1 93.75 96 GLU A CA 1
ATOM 774 C C . GLU A 1 96 ? -10.938 -0.537 0.568 1 93.75 96 GLU A C 1
ATOM 776 O O . GLU A 1 96 ? -11.273 -1.708 0.751 1 93.75 96 GLU A O 1
ATOM 781 N N . MET A 1 97 ? -9.883 -0.013 1.158 1 93.75 97 MET A N 1
ATOM 782 C CA . MET A 1 97 ? -9.109 -0.768 2.145 1 93.75 97 MET A CA 1
ATOM 783 C C . MET A 1 97 ? -9.961 -1.07 3.377 1 93.75 97 MET A C 1
ATOM 785 O O . MET A 1 97 ? -9.914 -2.182 3.908 1 93.75 97 MET A O 1
ATOM 789 N N . CYS A 1 98 ? -10.68 -0.096 3.816 1 92.06 98 CYS A N 1
ATOM 790 C CA . CYS A 1 98 ? -11.562 -0.28 4.965 1 92.06 98 CYS A CA 1
ATOM 791 C C . CYS A 1 98 ? -12.641 -1.311 4.664 1 92.06 98 CYS A C 1
ATOM 793 O O . CYS A 1 98 ? -12.891 -2.205 5.473 1 92.06 98 CYS A O 1
ATOM 795 N N . LYS A 1 99 ? -13.242 -1.184 3.521 1 92.31 99 LYS A N 1
ATOM 796 C CA . LYS A 1 99 ? -14.305 -2.105 3.119 1 92.31 99 LYS A CA 1
ATOM 797 C C . LYS A 1 99 ? -13.789 -3.541 3.064 1 92.31 99 LYS A C 1
ATOM 799 O O . LYS A 1 99 ? -14.469 -4.465 3.527 1 92.31 99 LYS A O 1
ATOM 804 N N . TRP A 1 100 ? -12.695 -3.699 2.488 1 94.56 100 TRP A N 1
ATOM 805 C CA . TRP A 1 100 ? -12.133 -5.039 2.365 1 94.56 100 TRP A CA 1
ATOM 806 C C . TRP A 1 100 ? -11.82 -5.625 3.738 1 94.56 100 TRP A C 1
ATOM 808 O O . TRP A 1 100 ? -12.133 -6.785 4.012 1 94.56 100 TRP A O 1
ATOM 818 N N . GLY A 1 101 ? -11.148 -4.832 4.559 1 92.88 101 GLY A N 1
ATOM 819 C CA . GLY A 1 101 ? -10.875 -5.281 5.918 1 92.88 101 GLY A CA 1
ATOM 820 C C . GLY A 1 101 ? -12.125 -5.703 6.668 1 92.88 101 GLY A C 1
ATOM 821 O O . GLY A 1 101 ? -12.117 -6.691 7.398 1 92.88 101 GLY A O 1
ATOM 822 N N . MET A 1 102 ? -13.156 -4.977 6.496 1 90.5 102 MET A N 1
ATOM 823 C CA . MET A 1 102 ? -14.43 -5.285 7.145 1 90.5 102 MET A CA 1
ATOM 824 C C . MET A 1 102 ? -15 -6.598 6.625 1 90.5 102 MET A C 1
ATOM 826 O O . MET A 1 102 ? -15.523 -7.406 7.398 1 90.5 102 MET A O 1
ATOM 830 N N . ALA A 1 103 ? -14.922 -6.789 5.293 1 91.81 103 ALA A N 1
ATOM 831 C CA . ALA A 1 103 ? -15.453 -7.992 4.66 1 91.81 103 ALA A CA 1
ATOM 832 C C . ALA A 1 103 ? -14.695 -9.234 5.125 1 91.81 103 ALA A C 1
ATOM 834 O O . ALA A 1 103 ? -15.266 -10.328 5.184 1 91.81 103 ALA A O 1
ATOM 835 N N . GLN A 1 104 ? -13.352 -9.039 5.27 1 89.38 104 GLN A N 1
ATOM 836 C CA . GLN A 1 104 ? -12.531 -10.172 5.684 1 89.38 104 GLN A CA 1
ATOM 837 C C . GLN A 1 104 ? -12.742 -10.492 7.16 1 89.38 104 GLN A C 1
ATOM 839 O O . GLN A 1 104 ? -12.398 -11.586 7.617 1 89.38 104 GLN A O 1
ATOM 844 N N . GLY A 1 105 ? -13.516 -10.094 7.941 1 69.69 105 GLY A N 1
ATOM 845 C CA . GLY A 1 105 ? -13.742 -10.359 9.352 1 69.69 105 GLY A CA 1
ATOM 846 C C . GLY A 1 105 ? -12.594 -9.914 10.242 1 69.69 105 GLY A C 1
ATOM 847 O O . GLY A 1 105 ? -12.414 -10.453 11.336 1 69.69 105 GLY A O 1
ATOM 848 N N . GLY A 1 106 ? -11.625 -9.227 9.883 1 54.59 106 GLY A N 1
ATOM 849 C CA . GLY A 1 106 ? -10.531 -8.945 10.797 1 54.59 106 GLY A CA 1
ATOM 850 C C . GLY A 1 106 ? -11 -8.656 12.211 1 54.59 106 GLY A C 1
ATOM 851 O O . GLY A 1 106 ? -12.18 -8.406 12.445 1 54.59 106 GLY A O 1
ATOM 852 N N . PRO A 1 107 ? -10.219 -9.102 13.344 1 48.28 107 PRO A N 1
ATOM 853 C CA . PRO A 1 107 ? -10.688 -9.141 14.727 1 48.28 107 PRO A CA 1
ATOM 854 C C . PRO A 1 107 ? -11.438 -7.875 15.133 1 48.28 107 PRO A C 1
ATOM 856 O O . PRO A 1 107 ? -11.078 -6.777 14.695 1 48.28 107 PRO A O 1
ATOM 859 N N . HIS A 1 108 ? -12.938 -7.672 14.945 1 40.41 108 HIS A N 1
ATOM 860 C CA . HIS A 1 108 ? -13.648 -6.766 15.844 1 40.41 108 HIS A CA 1
ATOM 861 C C . HIS A 1 108 ? -12.945 -6.688 17.203 1 40.41 108 HIS A C 1
ATOM 863 O O . HIS A 1 108 ? -12.688 -7.715 17.828 1 40.41 108 HIS A O 1
ATOM 869 N N . MET A 1 109 ? -12 -5.863 17.484 1 28.34 109 MET A N 1
ATOM 870 C CA . MET A 1 109 ? -11.977 -5.801 18.938 1 28.34 109 MET A CA 1
ATOM 871 C C . MET A 1 109 ? -13.383 -5.629 19.5 1 28.34 109 MET A C 1
ATOM 873 O O . MET A 1 109 ? -14.219 -4.945 18.906 1 28.34 109 MET A O 1
ATOM 877 N N . MET B 1 1 ? -14.695 10.492 4.668 1 47.03 1 MET B N 1
ATOM 878 C CA . MET B 1 1 ? -14.352 9.125 5.062 1 47.03 1 MET B CA 1
ATOM 879 C C . MET B 1 1 ? -15.328 8.602 6.113 1 47.03 1 MET B C 1
ATOM 881 O O . MET B 1 1 ? -15.648 9.312 7.074 1 47.03 1 MET B O 1
ATOM 885 N N . ASN B 1 2 ? -16.094 7.703 5.844 1 49.56 2 ASN B N 1
ATOM 886 C CA . ASN B 1 2 ? -17.125 7.211 6.742 1 49.56 2 ASN B CA 1
ATOM 887 C C . ASN B 1 2 ? -16.562 6.836 8.109 1 49.56 2 ASN B C 1
ATOM 889 O O . ASN B 1 2 ? -15.398 6.449 8.211 1 49.56 2 ASN B O 1
ATOM 893 N N . SER B 1 3 ? -17.188 7.344 9.141 1 52.62 3 SER B N 1
ATOM 894 C CA . SER B 1 3 ? -17 7.074 10.562 1 52.62 3 SER B CA 1
ATOM 895 C C . SER B 1 3 ? -16.531 5.641 10.797 1 52.62 3 SER B C 1
ATOM 897 O O . SER B 1 3 ? -15.945 5.336 11.836 1 52.62 3 SER B O 1
ATOM 899 N N . LEU B 1 4 ? -17.109 4.785 10.039 1 50.94 4 LEU B N 1
ATOM 900 C CA . LEU B 1 4 ? -16.891 3.377 10.352 1 50.94 4 LEU B CA 1
ATOM 901 C C . LEU B 1 4 ? -15.398 3.041 10.305 1 50.94 4 LEU B C 1
ATOM 903 O O . LEU B 1 4 ? -14.93 2.193 11.062 1 50.94 4 LEU B O 1
ATOM 907 N N . CYS B 1 5 ? -14.734 3.621 9.359 1 56.88 5 CYS B N 1
ATOM 908 C CA . CYS B 1 5 ? -13.305 3.33 9.328 1 56.88 5 CYS B CA 1
ATOM 909 C C . CYS B 1 5 ? -12.617 3.803 10.602 1 56.88 5 CYS B C 1
ATOM 911 O O . CYS B 1 5 ? -11.594 3.25 11.008 1 56.88 5 CYS B O 1
ATOM 913 N N . ARG B 1 6 ? -13.195 4.902 11.172 1 57.19 6 ARG B N 1
ATOM 914 C CA . ARG B 1 6 ? -12.555 5.438 12.367 1 57.19 6 ARG B CA 1
ATOM 915 C C . ARG B 1 6 ? -12.812 4.547 13.57 1 57.19 6 ARG B C 1
ATOM 917 O O . ARG B 1 6 ? -11.953 4.398 14.438 1 57.19 6 ARG B O 1
ATOM 924 N N . SER B 1 7 ? -14.188 4.383 13.805 1 55.28 7 SER B N 1
ATOM 925 C CA . SER B 1 7 ? -14.469 3.76 15.094 1 55.28 7 SER B CA 1
ATOM 926 C C . SER B 1 7 ? -13.625 2.508 15.297 1 55.28 7 SER B C 1
ATOM 928 O O . SER B 1 7 ? -13.297 2.15 16.438 1 55.28 7 SER B O 1
ATOM 930 N N . LYS B 1 8 ? -13.531 1.621 14.156 1 52.97 8 LYS B N 1
ATOM 931 C CA . LYS B 1 8 ? -12.844 0.357 14.414 1 52.97 8 LYS B CA 1
ATOM 932 C C . LYS B 1 8 ? -11.602 0.219 13.539 1 52.97 8 LYS B C 1
ATOM 934 O O . LYS B 1 8 ? -11.688 -0.243 12.398 1 52.97 8 LYS B O 1
ATOM 939 N N . GLN B 1 9 ? -10.484 1.301 13.719 1 62.22 9 GLN B N 1
ATOM 940 C CA . GLN B 1 9 ? -9.164 1.233 13.086 1 62.22 9 GLN B CA 1
ATOM 941 C C . GLN B 1 9 ? -8.828 -0.198 12.68 1 62.22 9 GLN B C 1
ATOM 943 O O . GLN B 1 9 ? -8.078 -0.415 11.727 1 62.22 9 GLN B O 1
ATOM 948 N N . ALA B 1 10 ? -9.75 -0.932 12.93 1 79.56 10 ALA B N 1
ATOM 949 C CA . ALA B 1 10 ? -9.445 -2.361 12.938 1 79.56 10 ALA B CA 1
ATOM 950 C C . ALA B 1 10 ? -9.484 -2.939 11.531 1 79.56 10 ALA B C 1
ATOM 952 O O . ALA B 1 10 ? -8.531 -3.588 11.094 1 79.56 10 ALA B O 1
ATOM 953 N N . PRO B 1 11 ? -10.453 -2.285 10.781 1 85.69 11 PRO B N 1
ATOM 954 C CA . PRO B 1 11 ? -10.492 -2.918 9.461 1 85.69 11 PRO B CA 1
ATOM 955 C C . PRO B 1 11 ? -9.391 -2.412 8.539 1 85.69 11 PRO B C 1
ATOM 957 O O . PRO B 1 11 ? -8.773 -3.201 7.816 1 85.69 11 PRO B O 1
ATOM 960 N 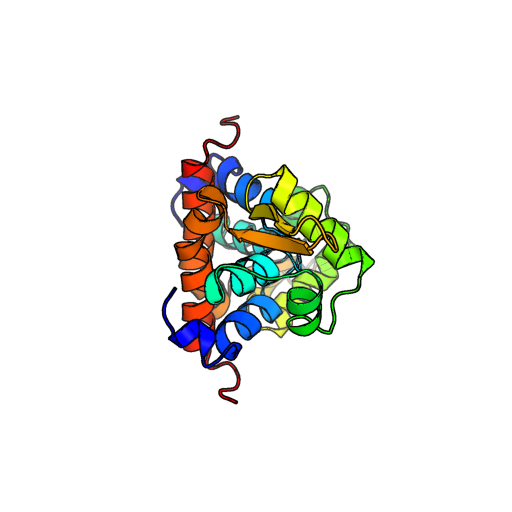N . PHE B 1 12 ? -9.133 -1.111 8.555 1 90.69 12 PHE B N 1
ATOM 961 C CA . PHE B 1 12 ? -8.07 -0.532 7.75 1 90.69 12 PHE B CA 1
ATOM 962 C C . PHE B 1 12 ? -6.723 -1.149 8.109 1 90.69 12 PHE B C 1
ATOM 964 O O . PHE B 1 12 ? -5.973 -1.574 7.223 1 90.69 12 PHE B O 1
ATOM 971 N N . GLU B 1 13 ? -6.48 -1.206 9.359 1 90.38 13 GLU B N 1
ATOM 972 C CA . GLU B 1 13 ? -5.207 -1.742 9.836 1 90.38 13 GLU B CA 1
ATOM 973 C C . GLU B 1 13 ? -5.051 -3.211 9.445 1 90.38 13 GLU B C 1
ATOM 975 O O . GLU B 1 13 ? -3.943 -3.664 9.148 1 90.38 13 GLU B O 1
ATOM 980 N N . TYR B 1 14 ? -6.125 -3.885 9.602 1 91.25 14 TYR B N 1
ATOM 981 C CA . TYR B 1 14 ? -6.082 -5.285 9.195 1 91.25 14 TYR B CA 1
ATOM 982 C C . TYR B 1 14 ? -5.676 -5.418 7.73 1 91.25 14 TYR B C 1
ATOM 984 O O . TYR B 1 14 ? -4.777 -6.195 7.398 1 91.25 14 TYR B O 1
ATOM 992 N N . THR B 1 15 ? -6.301 -4.656 6.824 1 93.75 15 THR B N 1
ATOM 993 C CA . THR B 1 15 ? -5.961 -4.684 5.406 1 93.75 15 THR B CA 1
ATOM 994 C C . THR B 1 15 ? -4.496 -4.312 5.195 1 93.75 15 THR B C 1
ATOM 996 O O . THR B 1 15 ? -3.768 -5.02 4.496 1 93.75 15 THR B O 1
ATOM 999 N N . LEU B 1 16 ? -4.113 -3.256 5.824 1 93.56 16 LEU B N 1
ATOM 1000 C CA . LEU B 1 16 ? -2.742 -2.777 5.68 1 93.56 16 LEU B CA 1
ATOM 1001 C C . LEU B 1 16 ? -1.748 -3.836 6.148 1 93.56 16 LEU B C 1
ATOM 1003 O O . LEU B 1 16 ? -0.681 -3.996 5.551 1 93.56 16 LEU B O 1
ATOM 1007 N N . SER B 1 17 ? -2.049 -4.551 7.199 1 92.5 17 SER B N 1
ATOM 1008 C CA . SER B 1 17 ? -1.145 -5.562 7.734 1 92.5 17 SER B CA 1
ATOM 1009 C C . SER B 1 17 ? -0.931 -6.695 6.738 1 92.5 17 SER B C 1
ATOM 1011 O O . SER B 1 17 ? 0.113 -7.352 6.754 1 92.5 17 SER B O 1
ATOM 1013 N N . LEU B 1 18 ? -1.815 -6.902 5.867 1 94.69 18 LEU B N 1
ATOM 1014 C CA . LEU B 1 18 ? -1.763 -8.031 4.945 1 94.69 18 LEU B CA 1
ATOM 1015 C C . LEU B 1 18 ? -1.153 -7.621 3.611 1 94.69 18 LEU B C 1
ATOM 1017 O O . LEU B 1 18 ? -0.492 -8.422 2.951 1 94.69 18 LEU B O 1
ATOM 1021 N N . ILE B 1 19 ? -1.408 -6.379 3.252 1 94 19 ILE B N 1
ATOM 1022 C CA . ILE B 1 19 ? -1.004 -6.043 1.891 1 94 19 ILE B CA 1
ATOM 1023 C C . ILE B 1 19 ? -0.034 -4.863 1.918 1 94 19 ILE B C 1
ATOM 1025 O O . ILE B 1 19 ? 0.451 -4.426 0.872 1 94 19 ILE B O 1
ATOM 1029 N N . GLY B 1 20 ? 0.125 -4.348 3.084 1 91.69 20 GLY B N 1
ATOM 1030 C CA . GLY B 1 20 ? 1.066 -3.246 3.209 1 91.69 20 GLY B CA 1
ATOM 1031 C C . GLY B 1 20 ? 2.486 -3.629 2.834 1 91.69 20 GLY B C 1
ATOM 1032 O O . GLY B 1 20 ? 2.826 -4.812 2.803 1 91.69 20 GLY B O 1
ATOM 1033 N N . GLY B 1 21 ? 3.305 -2.631 2.58 1 88.81 21 GLY B N 1
ATOM 1034 C CA . GLY B 1 21 ? 4.668 -2.869 2.131 1 88.81 21 GLY B CA 1
ATOM 1035 C C . GLY B 1 21 ? 4.887 -2.506 0.674 1 88.81 21 GLY B C 1
ATOM 1036 O O . GLY B 1 21 ? 3.928 -2.297 -0.071 1 88.81 21 GLY B O 1
ATOM 1037 N N . LYS B 1 22 ? 6.102 -2.557 0.287 1 88.5 22 LYS B N 1
ATOM 1038 C CA . LYS B 1 22 ? 6.484 -2.051 -1.029 1 88.5 22 LYS B CA 1
ATOM 1039 C C . LYS B 1 22 ? 6.148 -3.061 -2.123 1 88.5 22 LYS B C 1
ATOM 1041 O O . LYS B 1 22 ? 5.844 -2.678 -3.256 1 88.5 22 LYS B O 1
ATOM 1046 N N . TRP B 1 23 ? 6.023 -4.328 -1.755 1 94.94 23 TRP B N 1
ATOM 1047 C CA . TRP B 1 23 ? 6.098 -5.32 -2.824 1 94.94 23 TRP B CA 1
ATOM 1048 C C . TRP B 1 23 ? 4.797 -6.109 -2.926 1 94.94 23 TRP B C 1
ATOM 1050 O O . TRP B 1 23 ? 4.465 -6.629 -3.992 1 94.94 23 TRP B O 1
ATOM 1060 N N . LYS B 1 24 ? 4.035 -6.277 -1.887 1 96.12 24 LYS B N 1
ATOM 1061 C CA . LYS B 1 24 ? 2.885 -7.18 -1.854 1 96.12 24 LYS B CA 1
ATOM 1062 C C . LYS B 1 24 ? 1.835 -6.766 -2.881 1 96.12 24 LYS B C 1
ATOM 1064 O O . LYS B 1 24 ? 1.34 -7.602 -3.641 1 96.12 24 LYS B O 1
ATOM 1069 N N . MET B 1 25 ? 1.597 -5.516 -2.926 1 95.31 25 MET B N 1
ATOM 1070 C CA . MET B 1 25 ? 0.592 -5.035 -3.871 1 95.31 25 MET B CA 1
ATOM 1071 C C . MET B 1 25 ? 1.066 -5.219 -5.309 1 95.31 25 MET B C 1
ATOM 1073 O O . MET B 1 25 ? 0.263 -5.496 -6.203 1 95.31 25 MET B O 1
ATOM 1077 N N . ARG B 1 26 ? 2.322 -5.023 -5.531 1 94.69 26 ARG B N 1
ATOM 1078 C CA . ARG B 1 26 ? 2.877 -5.219 -6.867 1 94.69 26 ARG B CA 1
ATOM 1079 C C . ARG B 1 26 ? 2.756 -6.676 -7.305 1 94.69 26 ARG B C 1
ATOM 1081 O O . ARG B 1 26 ? 2.387 -6.957 -8.445 1 94.69 26 ARG B O 1
ATOM 1088 N N . ILE B 1 27 ? 3.064 -7.562 -6.418 1 96.38 27 ILE B N 1
ATOM 1089 C CA . ILE B 1 27 ? 2.938 -8.984 -6.707 1 96.38 27 ILE B CA 1
ATOM 1090 C C . ILE B 1 27 ? 1.484 -9.32 -7.035 1 96.38 27 ILE B C 1
ATOM 1092 O O . ILE B 1 27 ? 1.204 -9.992 -8.031 1 96.38 27 ILE B O 1
ATOM 1096 N N . LEU B 1 28 ? 0.56 -8.828 -6.223 1 96.38 28 LEU B N 1
ATOM 1097 C CA . LEU B 1 28 ? -0.861 -9.086 -6.426 1 96.38 28 LEU B CA 1
ATOM 1098 C C . LEU B 1 28 ? -1.332 -8.523 -7.762 1 96.38 28 LEU B C 1
ATOM 1100 O O . LEU B 1 28 ? -2.135 -9.148 -8.461 1 96.38 28 LEU B O 1
ATOM 1104 N N . TYR B 1 29 ? -0.821 -7.379 -8.07 1 94.5 29 TYR B N 1
ATOM 1105 C CA . TYR B 1 29 ? -1.13 -6.75 -9.352 1 94.5 29 TYR B CA 1
ATOM 1106 C C . TYR B 1 29 ? -0.666 -7.621 -10.508 1 94.5 29 TYR B C 1
ATOM 1108 O O . TYR B 1 29 ? -1.427 -7.875 -11.445 1 94.5 29 TYR B O 1
ATOM 1116 N N . GLU B 1 30 ? 0.58 -8.078 -10.492 1 94.25 30 GLU B N 1
ATOM 1117 C CA . GLU B 1 30 ? 1.136 -8.906 -11.555 1 94.25 30 GLU B CA 1
ATOM 1118 C C . GLU B 1 30 ? 0.331 -10.188 -11.742 1 94.25 30 GLU B C 1
ATOM 1120 O O . GLU B 1 30 ? -0.001 -10.562 -12.867 1 94.25 30 GLU B O 1
ATOM 1125 N N . LEU B 1 31 ? -0.028 -10.789 -10.633 1 95 31 LEU B N 1
ATOM 1126 C CA . LEU B 1 31 ? -0.775 -12.047 -10.68 1 95 31 LEU B CA 1
ATOM 1127 C C . LEU B 1 31 ? -2.209 -11.805 -11.148 1 95 31 LEU B C 1
ATOM 1129 O O . LEU B 1 31 ? -2.834 -12.688 -11.727 1 95 31 LEU B O 1
ATOM 1133 N N . GLY B 1 32 ? -2.691 -10.664 -10.781 1 92.19 32 GLY B N 1
ATOM 1134 C CA . GLY B 1 32 ? -4.016 -10.297 -11.25 1 92.19 32 GLY B CA 1
ATOM 1135 C C . GLY B 1 32 ? -4.078 -10.109 -12.758 1 92.19 32 GLY B C 1
ATOM 1136 O O . GLY B 1 32 ? -5.09 -10.422 -13.383 1 92.19 32 GLY B O 1
ATOM 1137 N N . CYS B 1 33 ? -3.033 -9.648 -13.344 1 88.69 33 CYS B N 1
ATOM 1138 C CA . CYS B 1 33 ? -2.959 -9.406 -14.773 1 88.69 33 CYS B CA 1
ATOM 1139 C C . CYS B 1 33 ? -2.719 -10.695 -15.539 1 88.69 33 CYS B C 1
ATOM 1141 O O . CYS B 1 33 ? -3.291 -10.906 -16.609 1 88.69 33 CYS B O 1
ATOM 1143 N N . GLU B 1 34 ? -1.845 -11.609 -15.102 1 84.88 34 GLU B N 1
ATOM 1144 C CA . GLU B 1 34 ? -1.401 -12.781 -15.859 1 84.88 34 GLU B CA 1
ATOM 1145 C C . GLU B 1 34 ? -2.09 -14.047 -15.359 1 84.88 34 GLU B C 1
ATOM 1147 O O . GLU B 1 34 ? -2.014 -15.094 -16.016 1 84.88 34 GLU B O 1
ATOM 1152 N N . LYS B 1 35 ? -2.859 -14.008 -14.266 1 84.38 35 LYS B N 1
ATOM 1153 C CA . LYS B 1 35 ? -3.574 -15.109 -13.625 1 84.38 35 LYS B CA 1
ATOM 1154 C C . LYS B 1 35 ? -2.611 -16.047 -12.891 1 84.38 35 LYS B C 1
ATOM 1156 O O . LYS B 1 35 ? -2.801 -16.328 -11.711 1 84.38 35 LYS B O 1
ATOM 1161 N N . THR B 1 36 ? -1.51 -16.625 -13.703 1 94.56 36 THR B N 1
ATOM 1162 C CA . THR B 1 36 ? -0.495 -17.5 -13.117 1 94.56 36 THR B CA 1
ATOM 1163 C C . THR B 1 36 ? 0.903 -17.062 -13.547 1 94.56 36 THR B C 1
ATOM 1165 O O . THR B 1 36 ? 1.109 -16.672 -14.703 1 94.56 36 THR B O 1
ATOM 1168 N N . MET B 1 37 ? 1.877 -17.109 -12.578 1 96.56 37 MET B N 1
ATOM 1169 C CA . MET B 1 37 ? 3.262 -16.766 -12.891 1 96.56 37 MET B CA 1
ATOM 1170 C C . MET B 1 37 ? 4.23 -17.641 -12.094 1 96.56 37 MET B C 1
ATOM 1172 O O . MET B 1 37 ? 3.955 -17.984 -10.938 1 96.56 37 MET B O 1
ATOM 1176 N N . ARG B 1 38 ? 5.324 -17.922 -12.781 1 96.38 38 ARG B N 1
ATOM 1177 C CA . ARG B 1 38 ? 6.422 -18.594 -12.078 1 96.38 38 ARG B CA 1
ATOM 1178 C C . ARG B 1 38 ? 7.309 -17.578 -11.367 1 96.38 38 ARG B C 1
ATOM 1180 O O . ARG B 1 38 ? 7.223 -16.375 -11.633 1 96.38 38 ARG B O 1
ATOM 1187 N N . TYR B 1 39 ? 8.156 -18.172 -10.406 1 97.25 39 TYR B N 1
ATOM 1188 C CA . TYR B 1 39 ? 9.047 -17.328 -9.617 1 97.25 39 TYR B CA 1
ATOM 1189 C C . TYR B 1 39 ? 9.883 -16.422 -10.523 1 97.25 39 TYR B C 1
ATOM 1191 O O . TYR B 1 39 ? 9.953 -15.203 -10.297 1 97.25 39 TYR B O 1
ATOM 1199 N N . GLY B 1 40 ? 10.453 -16.969 -11.523 1 96.69 40 GLY B N 1
ATOM 1200 C CA . GLY B 1 40 ? 11.305 -16.219 -12.422 1 96.69 40 GLY B CA 1
ATOM 1201 C C . GLY B 1 40 ? 10.57 -15.117 -13.164 1 96.69 40 GLY B C 1
ATOM 1202 O O . GLY B 1 40 ? 11.125 -14.047 -13.422 1 96.69 40 GLY B O 1
ATOM 1203 N N . GLU B 1 41 ? 9.352 -15.344 -13.586 1 96.44 41 GLU B N 1
ATOM 1204 C CA . GLU B 1 41 ? 8.531 -14.352 -14.266 1 96.44 41 GLU B CA 1
ATOM 1205 C C . GLU B 1 41 ? 8.203 -13.18 -13.344 1 96.44 41 GLU B C 1
ATOM 1207 O O . GLU B 1 41 ? 8.25 -12.016 -13.766 1 96.44 41 GLU B O 1
ATOM 1212 N N . LEU B 1 42 ? 7.875 -13.508 -12.117 1 97.12 42 LEU B N 1
ATOM 1213 C CA . LEU B 1 42 ? 7.625 -12.469 -11.117 1 97.12 42 LEU B CA 1
ATOM 1214 C C . LEU B 1 42 ? 8.875 -11.617 -10.898 1 97.12 42 LEU B C 1
ATOM 1216 O O . LEU B 1 42 ? 8.789 -10.391 -10.859 1 97.12 42 LEU B O 1
ATOM 1220 N N . LYS B 1 43 ? 10 -12.289 -10.805 1 97.5 43 LYS B N 1
ATOM 1221 C CA . LYS B 1 43 ? 11.258 -11.578 -10.609 1 97.5 43 LYS B CA 1
ATOM 1222 C C . LYS B 1 43 ? 11.547 -10.641 -11.781 1 97.5 43 LYS B C 1
ATOM 1224 O O . LYS B 1 43 ? 12.023 -9.523 -11.586 1 97.5 43 LYS B O 1
ATOM 1229 N N . ARG B 1 44 ? 11.258 -11.031 -13 1 96.12 44 ARG B N 1
ATOM 1230 C CA . ARG B 1 44 ? 11.5 -10.234 -14.195 1 96.12 44 ARG B CA 1
ATOM 1231 C C . ARG B 1 44 ? 10.57 -9.023 -14.242 1 96.12 44 ARG B C 1
ATOM 1233 O O . ARG B 1 44 ? 10.961 -7.953 -14.711 1 96.12 44 ARG B O 1
ATOM 1240 N N . ALA B 1 45 ? 9.406 -9.156 -13.781 1 92.69 45 ALA B N 1
ATOM 1241 C CA . ALA B 1 45 ? 8.414 -8.086 -13.797 1 92.69 45 ALA B CA 1
ATOM 1242 C C . ALA B 1 45 ? 8.758 -7.012 -12.773 1 92.69 45 ALA B C 1
ATOM 1244 O O . ALA B 1 45 ? 8.25 -5.891 -12.844 1 92.69 45 ALA B O 1
ATOM 1245 N N . MET B 1 46 ? 9.555 -7.375 -11.734 1 94.12 46 MET B N 1
ATOM 1246 C CA . MET B 1 46 ? 9.969 -6.453 -10.68 1 94.12 46 MET B CA 1
ATOM 1247 C C . MET B 1 46 ? 11.484 -6.438 -10.539 1 94.12 46 MET B C 1
ATOM 1249 O O . MET B 1 46 ? 12.023 -6.945 -9.555 1 94.12 46 MET B O 1
ATOM 1253 N N . PRO B 1 47 ? 12.117 -5.742 -11.375 1 93.75 47 PRO B N 1
ATOM 1254 C CA . PRO B 1 47 ? 13.57 -5.867 -11.469 1 93.75 47 PRO B CA 1
ATOM 1255 C C . PRO B 1 47 ? 14.289 -5.328 -10.234 1 93.75 47 PRO B C 1
ATOM 1257 O O . PRO B 1 47 ? 15.43 -5.723 -9.953 1 93.75 47 PRO B O 1
ATOM 1260 N N . PHE B 1 48 ? 13.656 -4.559 -9.461 1 94.25 48 PHE B N 1
ATOM 1261 C CA . PHE B 1 48 ? 14.352 -3.926 -8.344 1 94.25 48 PHE B CA 1
ATOM 1262 C C . PHE B 1 48 ? 14.148 -4.719 -7.059 1 94.25 48 PHE B C 1
ATOM 1264 O O . PHE B 1 48 ? 14.742 -4.402 -6.027 1 94.25 48 PHE B O 1
ATOM 1271 N N . ILE B 1 49 ? 13.312 -5.77 -7.059 1 96.19 49 ILE B N 1
ATOM 1272 C CA . ILE B 1 49 ? 13.125 -6.59 -5.867 1 96.19 49 ILE B CA 1
ATOM 1273 C C . ILE B 1 49 ? 14.258 -7.605 -5.754 1 96.19 49 ILE B C 1
ATOM 1275 O O . ILE B 1 49 ? 14.719 -8.148 -6.762 1 96.19 49 ILE B O 1
ATOM 1279 N N . THR B 1 50 ? 14.797 -7.84 -4.621 1 97.62 50 THR B N 1
ATOM 1280 C CA . THR B 1 50 ? 15.812 -8.867 -4.43 1 97.62 50 THR B CA 1
ATOM 1281 C C . THR B 1 50 ? 15.18 -10.25 -4.359 1 97.62 50 THR B C 1
ATOM 1283 O O . THR B 1 50 ? 13.984 -10.383 -4.102 1 97.62 50 THR B O 1
ATOM 1286 N N . HIS B 1 51 ? 15.953 -11.266 -4.621 1 98 51 HIS B N 1
ATOM 1287 C CA . HIS B 1 51 ? 15.477 -12.641 -4.512 1 98 51 HIS B CA 1
ATOM 1288 C C . HIS B 1 51 ? 14.977 -12.938 -3.104 1 98 51 HIS B C 1
ATOM 1290 O O . HIS B 1 51 ? 13.922 -13.562 -2.936 1 98 51 HIS B O 1
ATOM 1296 N N . LYS B 1 52 ? 15.703 -12.516 -2.16 1 98.12 52 LYS B N 1
ATOM 1297 C CA . LYS B 1 52 ? 15.328 -12.734 -0.766 1 98.12 52 LYS B CA 1
ATOM 1298 C C . LYS B 1 52 ? 13.961 -12.125 -0.466 1 98.12 52 LYS B C 1
ATOM 1300 O O . LYS B 1 52 ? 13.102 -12.781 0.131 1 98.12 52 LYS B O 1
ATOM 1305 N N . MET B 1 53 ? 13.766 -10.922 -0.895 1 97.81 53 MET B N 1
ATOM 1306 C CA . MET B 1 53 ? 12.516 -10.203 -0.625 1 97.81 53 MET B CA 1
ATOM 1307 C C . MET B 1 53 ? 11.352 -10.836 -1.384 1 97.81 53 MET B C 1
ATOM 1309 O O . MET B 1 53 ? 10.266 -10.992 -0.834 1 97.81 53 MET B O 1
ATOM 1313 N N . LEU B 1 54 ? 11.609 -11.164 -2.584 1 98.31 54 LEU B N 1
ATOM 1314 C CA . LEU B 1 54 ? 10.539 -11.789 -3.355 1 98.31 54 LEU B CA 1
ATOM 1315 C C . LEU B 1 54 ? 10.086 -13.086 -2.701 1 98.31 54 LEU B C 1
ATOM 1317 O O . LEU B 1 54 ? 8.883 -13.312 -2.527 1 98.31 54 LEU B O 1
ATOM 1321 N N . SER B 1 55 ? 11.039 -13.922 -2.3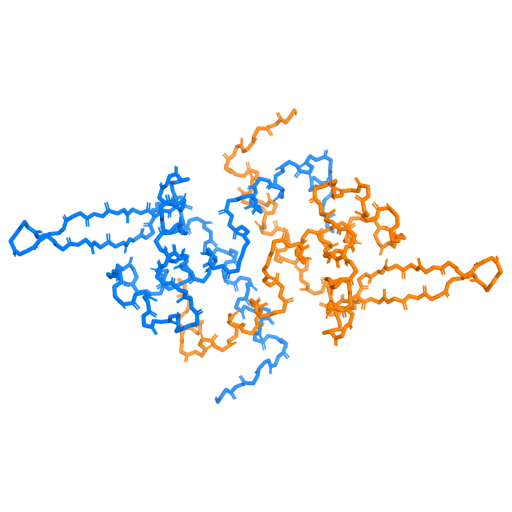73 1 98.19 55 SER B N 1
ATOM 1322 C CA . SER B 1 55 ? 10.711 -15.188 -1.72 1 98.19 55 SER B CA 1
ATOM 1323 C C . SER B 1 55 ? 9.93 -14.953 -0.432 1 98.19 55 SER B C 1
ATOM 1325 O O . SER B 1 55 ? 8.922 -15.617 -0.186 1 98.19 55 SER B O 1
ATOM 1327 N N . ALA B 1 56 ? 10.375 -14.055 0.38 1 98.12 56 ALA B N 1
ATOM 1328 C CA . ALA B 1 56 ? 9.719 -13.742 1.647 1 98.12 56 ALA B CA 1
ATOM 1329 C C . ALA B 1 56 ? 8.297 -13.227 1.419 1 98.12 56 ALA B C 1
ATOM 1331 O O . ALA B 1 56 ? 7.367 -13.625 2.123 1 98.12 56 ALA B O 1
ATOM 1332 N N . GLN B 1 57 ? 8.125 -12.305 0.469 1 98.06 57 GLN B N 1
ATOM 1333 C CA . GLN B 1 57 ? 6.816 -11.727 0.18 1 98.06 57 GLN B CA 1
ATOM 1334 C C . GLN B 1 57 ? 5.844 -12.789 -0.324 1 98.06 57 GLN B C 1
ATOM 1336 O O . GLN B 1 57 ? 4.672 -12.797 0.057 1 98.06 57 GLN B O 1
ATOM 1341 N N . LEU B 1 58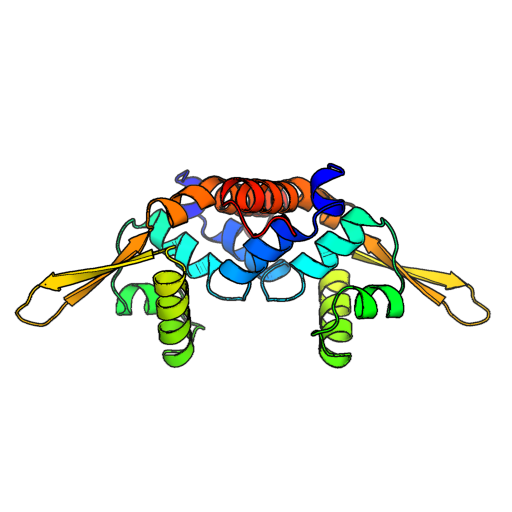 ? 6.293 -13.656 -1.184 1 98.44 58 LEU B N 1
ATOM 1342 C CA . LEU B 1 58 ? 5.457 -14.734 -1.701 1 98.44 58 LEU B CA 1
ATOM 1343 C C . LEU B 1 58 ? 5.016 -15.664 -0.578 1 98.44 58 LEU B C 1
ATOM 1345 O O . LEU B 1 58 ? 3.852 -16.062 -0.523 1 98.44 58 LEU B O 1
ATOM 1349 N N . LYS B 1 59 ? 5.938 -15.992 0.311 1 98.31 59 LYS B N 1
ATOM 1350 C CA . LYS B 1 59 ? 5.605 -16.844 1.451 1 98.31 59 LYS B CA 1
ATOM 1351 C C . LYS B 1 59 ? 4.547 -16.188 2.334 1 98.31 59 LYS B C 1
ATOM 1353 O O . LYS B 1 59 ? 3.586 -16.828 2.752 1 98.31 59 LYS B O 1
ATOM 1358 N N . GLU B 1 60 ? 4.703 -14.945 2.65 1 98 60 GLU B N 1
ATOM 1359 C CA . GLU B 1 60 ? 3.746 -14.227 3.484 1 98 60 GLU B CA 1
ATOM 1360 C C . GLU B 1 60 ? 2.371 -14.172 2.824 1 98 60 GLU B C 1
ATOM 1362 O O . GLU B 1 60 ? 1.354 -14.414 3.477 1 98 60 GLU B O 1
ATOM 1367 N N . LEU B 1 61 ? 2.361 -13.82 1.55 1 98.31 61 LEU B N 1
ATOM 1368 C CA . LEU B 1 61 ? 1.101 -13.742 0.818 1 98.31 61 LEU B CA 1
ATOM 1369 C C . LEU B 1 61 ? 0.411 -15.102 0.781 1 98.31 61 LEU B C 1
ATOM 1371 O O . LEU B 1 61 ? -0.817 -15.18 0.853 1 98.31 61 LEU B O 1
ATOM 1375 N N . GLN B 1 62 ? 1.214 -16.156 0.603 1 98.56 62 GLN B N 1
ATOM 1376 C CA . GLN B 1 62 ? 0.661 -17.5 0.628 1 98.56 62 GLN B CA 1
ATOM 1377 C C . GLN B 1 62 ? 0.098 -17.844 2.006 1 98.56 62 GLN B C 1
ATOM 1379 O O . GLN B 1 62 ? -1.018 -18.359 2.117 1 98.56 62 GLN B O 1
ATOM 1384 N N . THR B 1 63 ? 0.874 -17.562 3.1 1 97.94 63 THR B N 1
ATOM 1385 C CA . THR B 1 63 ? 0.469 -17.828 4.473 1 97.94 63 THR B CA 1
ATOM 1386 C C . THR B 1 63 ? -0.81 -17.062 4.82 1 97.94 63 THR B C 1
ATOM 1388 O O . THR B 1 63 ? -1.672 -17.594 5.531 1 97.94 63 THR B O 1
ATOM 1391 N N . ASP B 1 64 ? -0.948 -15.898 4.316 1 96.94 64 ASP B N 1
ATOM 1392 C CA . ASP B 1 64 ? -2.107 -15.055 4.598 1 96.94 64 ASP B CA 1
ATOM 1393 C C . ASP B 1 64 ? -3.287 -15.43 3.705 1 96.94 64 ASP B C 1
ATOM 1395 O O . ASP B 1 64 ? -4.367 -14.844 3.814 1 96.94 64 ASP B O 1
ATOM 1399 N N . GLY B 1 65 ? -3.045 -16.328 2.816 1 97.81 65 GLY B N 1
ATOM 1400 C CA . GLY B 1 65 ? -4.113 -16.891 2.002 1 97.81 65 GLY B CA 1
ATOM 1401 C C . GLY B 1 65 ? -4.473 -16.016 0.815 1 97.81 65 GLY B C 1
ATOM 1402 O O . GLY B 1 65 ? -5.586 -16.094 0.289 1 97.81 65 GLY B O 1
ATOM 1403 N N . LEU B 1 66 ? -3.592 -15.18 0.408 1 98.19 66 LEU B N 1
ATOM 1404 C CA . LEU B 1 66 ? -3.893 -14.25 -0.675 1 98.19 66 LEU B CA 1
ATOM 1405 C C . LEU B 1 66 ? -3.453 -14.82 -2.02 1 98.19 66 LEU B C 1
ATOM 1407 O O . LEU B 1 66 ? -3.955 -14.406 -3.066 1 98.19 66 LEU B O 1
ATOM 1411 N N . ILE B 1 67 ? -2.494 -15.766 -2.031 1 98.5 67 ILE B N 1
ATOM 1412 C CA . ILE B 1 67 ? -2.078 -16.406 -3.27 1 98.5 67 ILE B CA 1
ATOM 1413 C C . ILE B 1 67 ? -1.963 -17.922 -3.055 1 98.5 67 ILE B C 1
ATOM 1415 O O . ILE B 1 67 ? -1.869 -18.375 -1.916 1 98.5 67 ILE B O 1
ATOM 1419 N N . HIS B 1 68 ? -2.037 -18.625 -4.117 1 98.25 68 HIS B N 1
ATOM 1420 C CA . HIS B 1 68 ? -1.787 -20.062 -4.164 1 98.25 68 HIS B CA 1
ATOM 1421 C C . HIS B 1 68 ? -0.416 -20.375 -4.762 1 98.25 68 HIS B C 1
ATOM 1423 O O . HIS B 1 68 ? -0.003 -19.734 -5.734 1 98.25 68 HIS B O 1
ATOM 1429 N N . ARG B 1 69 ? 0.282 -21.203 -4.09 1 97.12 69 ARG B N 1
ATOM 1430 C CA . ARG B 1 69 ? 1.504 -21.797 -4.625 1 97.12 69 ARG B CA 1
ATOM 1431 C C . ARG B 1 69 ? 1.265 -23.234 -5.07 1 97.12 69 ARG B C 1
ATOM 1433 O O . ARG B 1 69 ? 1.039 -24.125 -4.242 1 97.12 69 ARG B O 1
ATOM 1440 N N . SER B 1 70 ? 1.26 -23.531 -6.34 1 95 70 SER B N 1
ATOM 1441 C CA . SER B 1 70 ? 0.917 -24.859 -6.859 1 95 70 SER B CA 1
ATOM 1442 C C . SER B 1 70 ? 2.102 -25.5 -7.582 1 95 70 SER B C 1
ATOM 1444 O O . SER B 1 70 ? 2.799 -24.828 -8.344 1 95 70 SER B O 1
ATOM 1446 N N . GLU B 1 71 ? 2.248 -26.766 -7.301 1 91.5 71 GLU B N 1
ATOM 1447 C CA . GLU B 1 71 ? 3.246 -27.516 -8.039 1 91.5 71 GLU B CA 1
ATOM 1448 C C . GLU B 1 71 ? 2.67 -28.062 -9.344 1 91.5 71 GLU B C 1
ATOM 1450 O O . GLU B 1 71 ? 1.624 -28.719 -9.344 1 91.5 71 GLU B O 1
ATOM 1455 N N . VAL B 1 72 ? 3.145 -27.75 -10.539 1 83.69 72 VAL B N 1
ATOM 1456 C CA . VAL B 1 72 ? 2.541 -28.078 -11.82 1 83.69 72 VAL B CA 1
ATOM 1457 C C . VAL B 1 72 ? 3.25 -29.281 -12.438 1 83.69 72 VAL B C 1
ATOM 1459 O O . VAL B 1 72 ? 2.646 -30.047 -13.188 1 83.69 72 VAL B O 1
ATOM 1462 N N . SER B 1 73 ? 4.449 -29.391 -12.438 1 77.75 73 SER B N 1
ATOM 1463 C CA . SER B 1 73 ? 5.109 -30.562 -13.016 1 77.75 73 SER B CA 1
ATOM 1464 C C . SER B 1 73 ? 6.098 -31.188 -12.039 1 77.75 73 SER B C 1
ATOM 1466 O O . SER B 1 73 ? 6.664 -30.484 -11.188 1 77.75 73 SER B O 1
ATOM 1468 N N . HIS B 1 74 ? 5.98 -32.562 -11.938 1 67.19 74 HIS B N 1
ATOM 1469 C CA . HIS B 1 74 ? 6.867 -33.312 -11.039 1 67.19 74 HIS B CA 1
ATOM 1470 C C . HIS B 1 74 ? 8.281 -33.375 -11.594 1 67.19 74 HIS B C 1
ATOM 1472 O O . HIS B 1 74 ? 9.25 -33.438 -10.836 1 67.19 74 HIS B O 1
ATOM 1478 N N . THR B 1 75 ? 8.43 -33.531 -13.016 1 70.25 75 THR B N 1
ATOM 1479 C CA . THR B 1 75 ? 9.781 -33.625 -13.539 1 70.25 75 THR B CA 1
ATOM 1480 C C . THR B 1 75 ? 10.125 -32.406 -14.391 1 70.25 75 THR B C 1
ATOM 1482 O O . THR B 1 75 ? 9.492 -32.156 -15.422 1 70.25 75 THR B O 1
ATOM 1485 N N . PRO B 1 76 ? 11.102 -31.484 -14.117 1 75.69 76 PRO B N 1
ATOM 1486 C CA . PRO B 1 76 ? 11.531 -30.781 -12.898 1 75.69 76 PRO B CA 1
ATOM 1487 C C . PRO B 1 76 ? 10.375 -30.094 -12.172 1 75.69 76 PRO B C 1
ATOM 1489 O O . PRO B 1 76 ? 9.336 -29.812 -12.781 1 75.69 76 PRO B O 1
ATOM 1492 N N . LEU B 1 77 ? 10.43 -29.938 -10.906 1 84.62 77 LEU B N 1
ATOM 1493 C CA . LEU B 1 77 ? 9.422 -29.328 -10.055 1 84.62 77 LEU B CA 1
ATOM 1494 C C . LEU B 1 77 ? 9.219 -27.859 -10.422 1 84.62 77 LEU B C 1
ATOM 1496 O O . LEU B 1 77 ? 10.141 -27.047 -10.281 1 84.62 77 LEU B O 1
ATOM 1500 N N . LYS B 1 78 ? 8.164 -27.703 -11.164 1 89.25 78 LYS B N 1
ATOM 1501 C CA . LYS B 1 78 ? 7.816 -26.312 -11.508 1 89.25 78 LYS B CA 1
ATOM 1502 C C . LYS B 1 78 ? 6.711 -25.781 -10.609 1 89.25 78 LYS B C 1
ATOM 1504 O O . LYS B 1 78 ? 5.691 -26.453 -10.406 1 89.25 78 LYS B O 1
ATOM 1509 N N . VAL B 1 79 ? 7.012 -24.672 -9.969 1 95.31 79 VAL B N 1
ATOM 1510 C CA . VAL B 1 79 ? 6.062 -24.031 -9.062 1 95.31 79 VAL B CA 1
ATOM 1511 C C . VAL B 1 79 ? 5.477 -22.797 -9.719 1 95.31 79 VAL B C 1
ATOM 1513 O O . VAL B 1 79 ? 6.195 -22.031 -10.359 1 95.31 79 VAL B O 1
ATOM 1516 N N . GLU B 1 80 ? 4.16 -22.688 -9.586 1 96.94 80 GLU B N 1
ATOM 1517 C CA . GLU B 1 80 ? 3.479 -21.516 -10.094 1 96.94 80 GLU B CA 1
ATOM 1518 C C . GLU B 1 80 ? 2.664 -20.828 -9 1 96.94 80 GLU B C 1
ATOM 1520 O O . GLU B 1 80 ? 2.227 -21.469 -8.055 1 96.94 80 GLU B O 1
ATOM 1525 N N . TYR B 1 81 ? 2.482 -19.562 -9.18 1 98.12 81 TYR B N 1
ATOM 1526 C CA . TYR B 1 81 ? 1.709 -18.75 -8.25 1 98.12 81 TYR B CA 1
ATOM 1527 C C . TYR B 1 81 ? 0.479 -18.156 -8.93 1 98.12 81 TYR B C 1
ATOM 1529 O O . TYR B 1 81 ? 0.544 -17.734 -10.086 1 98.12 81 TYR B O 1
ATOM 1537 N N . SER B 1 82 ? -0.611 -18.109 -8.219 1 97.94 82 SER B N 1
ATOM 1538 C CA . SER B 1 82 ? -1.847 -17.484 -8.68 1 97.94 82 SER B CA 1
ATOM 1539 C C . SER B 1 82 ? -2.611 -16.844 -7.527 1 97.94 82 SER B C 1
ATOM 1541 O O . SER B 1 82 ? -2.344 -17.141 -6.363 1 97.94 82 SER B O 1
ATOM 1543 N N . LEU B 1 83 ? -3.484 -15.93 -7.887 1 97.56 83 LEU B N 1
ATOM 1544 C CA . LEU B 1 83 ? -4.316 -15.328 -6.852 1 97.56 83 LEU B CA 1
ATOM 1545 C C . LEU B 1 83 ? -5.332 -16.344 -6.32 1 97.56 83 LEU B C 1
ATOM 1547 O O . LEU B 1 83 ? -5.914 -17.109 -7.094 1 97.56 83 LEU B O 1
ATOM 1551 N N . SER B 1 84 ? -5.445 -16.375 -4.988 1 97.94 84 SER B N 1
ATOM 1552 C CA . SER B 1 84 ? -6.586 -17.078 -4.402 1 97.94 84 SER B CA 1
ATOM 1553 C C . SER B 1 84 ? -7.871 -16.266 -4.57 1 97.94 84 SER B C 1
ATOM 1555 O O . SER B 1 84 ? -7.848 -15.156 -5.094 1 97.94 84 SER B O 1
ATOM 1557 N N . ASP B 1 85 ? -9.055 -16.891 -4.141 1 96.69 85 ASP B N 1
ATOM 1558 C CA . ASP B 1 85 ? -10.305 -16.141 -4.125 1 96.69 85 ASP B CA 1
ATOM 1559 C C . ASP B 1 85 ? -10.195 -14.914 -3.221 1 96.69 85 ASP B C 1
ATOM 1561 O O . ASP B 1 85 ? -10.688 -13.844 -3.562 1 96.69 85 ASP B O 1
ATOM 1565 N N . ARG B 1 86 ? -9.555 -15.125 -2.072 1 97 86 ARG B N 1
ATOM 1566 C CA . ARG B 1 86 ? -9.312 -14.016 -1.154 1 97 86 ARG B CA 1
ATOM 1567 C C . ARG B 1 86 ? -8.453 -12.938 -1.812 1 97 86 ARG B C 1
ATOM 1569 O O . ARG B 1 86 ? -8.742 -11.742 -1.686 1 97 86 ARG B O 1
ATOM 1576 N N . GLY B 1 87 ? -7.422 -13.328 -2.475 1 97.38 87 GLY B N 1
ATOM 1577 C CA . GLY B 1 87 ? -6.594 -12.398 -3.223 1 97.38 87 GLY B CA 1
ATOM 1578 C C . GLY B 1 87 ? -7.355 -11.648 -4.297 1 97.38 87 GLY B C 1
ATOM 1579 O O . GLY B 1 87 ? -7.199 -10.438 -4.441 1 97.38 87 GLY B O 1
ATOM 1580 N N . ARG B 1 88 ? -8.188 -12.344 -5.02 1 96.25 88 ARG B N 1
ATOM 1581 C CA . ARG B 1 88 ? -8.969 -11.742 -6.098 1 96.25 88 ARG B CA 1
ATOM 1582 C C . ARG B 1 88 ? -9.961 -10.719 -5.551 1 96.25 88 ARG B C 1
ATOM 1584 O O . ARG B 1 88 ? -10.312 -9.766 -6.242 1 96.25 88 ARG B O 1
ATOM 1591 N N . SER B 1 89 ? -10.375 -10.93 -4.332 1 96.38 89 SER B N 1
ATOM 1592 C CA . SER B 1 89 ? -11.336 -10.016 -3.732 1 96.38 89 SER B CA 1
ATOM 1593 C C . SER B 1 89 ? -10.719 -8.633 -3.502 1 96.38 89 SER B C 1
ATOM 1595 O O . SER B 1 89 ? -11.43 -7.68 -3.172 1 96.38 89 SER B O 1
ATOM 1597 N N . LEU B 1 90 ? -9.414 -8.484 -3.746 1 96.25 90 LEU B N 1
ATOM 1598 C CA . LEU B 1 90 ? -8.734 -7.199 -3.623 1 96.25 90 LEU B CA 1
ATOM 1599 C C . LEU B 1 90 ? -8.766 -6.438 -4.945 1 96.25 90 LEU B C 1
ATOM 1601 O O . LEU B 1 90 ? -8.289 -5.301 -5.023 1 96.25 90 LEU B O 1
ATOM 1605 N N . TYR B 1 91 ? -9.367 -6.945 -5.977 1 94.06 91 TYR B N 1
ATOM 1606 C CA . TYR B 1 91 ? -9.383 -6.328 -7.297 1 94.06 91 TYR B CA 1
ATOM 1607 C C . TYR B 1 91 ? -9.93 -4.906 -7.23 1 94.06 91 TYR B C 1
ATOM 1609 O O . TYR B 1 91 ? -9.383 -3.994 -7.852 1 94.06 91 TYR B O 1
ATOM 1617 N N . PRO B 1 92 ? -10.953 -4.723 -6.484 1 94.56 92 PRO B N 1
ATOM 1618 C CA . PRO B 1 92 ? -11.453 -3.348 -6.422 1 94.56 92 PRO B CA 1
ATOM 1619 C C . PRO B 1 92 ? -10.414 -2.361 -5.91 1 94.56 92 PRO B C 1
ATOM 1621 O O . PRO B 1 92 ? -10.359 -1.215 -6.363 1 94.56 92 PRO B O 1
ATOM 1624 N N . LEU B 1 93 ? -9.656 -2.785 -4.984 1 94.62 93 LEU B N 1
ATOM 1625 C CA . LEU B 1 93 ? -8.594 -1.938 -4.453 1 94.62 93 LEU B CA 1
ATOM 1626 C C . LEU B 1 93 ? -7.539 -1.661 -5.52 1 94.62 93 LEU B C 1
ATOM 1628 O O . LEU B 1 93 ? -7.125 -0.514 -5.703 1 94.62 93 LEU B O 1
ATOM 1632 N N . ILE B 1 94 ? -7.09 -2.646 -6.215 1 93.5 94 ILE B N 1
ATOM 1633 C CA . ILE B 1 94 ? -6.109 -2.514 -7.285 1 93.5 94 ILE B CA 1
ATOM 1634 C C . ILE B 1 94 ? -6.664 -1.603 -8.383 1 93.5 94 ILE B C 1
ATOM 1636 O O . ILE B 1 94 ? -5.949 -0.741 -8.898 1 93.5 94 ILE B O 1
ATOM 1640 N N . ASP B 1 95 ? -7.879 -1.773 -8.688 1 92.31 95 ASP B N 1
ATOM 1641 C CA . ASP B 1 95 ? -8.531 -0.927 -9.688 1 92.31 95 ASP B CA 1
ATOM 1642 C C . ASP B 1 95 ? -8.508 0.539 -9.258 1 92.31 95 ASP B C 1
ATOM 1644 O O . ASP B 1 95 ? -8.25 1.425 -10.078 1 92.31 95 ASP B O 1
ATOM 1648 N N . GLU B 1 96 ? -8.812 0.787 -7.992 1 93.75 96 GLU B N 1
ATOM 1649 C CA . GLU B 1 96 ? -8.789 2.156 -7.488 1 93.75 96 GLU B CA 1
ATOM 1650 C C . GLU B 1 96 ? -7.398 2.768 -7.609 1 93.75 96 GLU B C 1
ATOM 1652 O O . GLU B 1 96 ? -7.258 3.965 -7.871 1 93.75 96 GLU B O 1
ATOM 1657 N N . MET B 1 97 ? -6.371 1.981 -7.406 1 93.81 97 MET B N 1
ATOM 1658 C CA . MET B 1 97 ? -5 2.457 -7.578 1 93.81 97 MET B CA 1
ATOM 1659 C C . MET B 1 97 ? -4.73 2.834 -9.031 1 93.81 97 MET B C 1
ATOM 1661 O O . MET B 1 97 ? -4.102 3.859 -9.305 1 93.81 97 MET B O 1
ATOM 1665 N N . CYS B 1 98 ? -5.18 2.021 -9.914 1 91.94 98 CYS B N 1
ATOM 1666 C CA . CYS B 1 98 ? -5.02 2.301 -11.336 1 91.94 98 CYS B CA 1
ATOM 1667 C C . CYS B 1 98 ? -5.766 3.57 -11.727 1 91.94 98 CYS B C 1
ATOM 1669 O O . CYS B 1 98 ? -5.219 4.426 -12.43 1 91.94 98 CYS B O 1
ATOM 1671 N N . LYS B 1 99 ? -6.973 3.668 -11.281 1 92.44 99 LYS B N 1
ATOM 1672 C CA . LYS B 1 99 ? -7.797 4.836 -11.594 1 92.44 99 LYS B CA 1
ATOM 1673 C C . LYS B 1 99 ? -7.141 6.117 -11.094 1 92.44 99 LYS B C 1
ATOM 1675 O O . LYS B 1 99 ? -7.113 7.125 -11.805 1 92.44 99 LYS B O 1
ATOM 1680 N N . TRP B 1 100 ? -6.684 6.074 -9.93 1 94.62 100 TRP B N 1
ATOM 1681 C CA . TRP B 1 100 ? -6.059 7.262 -9.352 1 94.62 100 TRP B CA 1
ATOM 1682 C C . TRP B 1 100 ? -4.801 7.648 -10.133 1 94.62 100 TRP B C 1
ATOM 1684 O O . TRP B 1 100 ? -4.594 8.82 -10.445 1 94.62 100 TRP B O 1
ATOM 1694 N N . GLY B 1 101 ? -3.963 6.664 -10.367 1 92.88 101 GLY B N 1
ATOM 1695 C CA . GLY B 1 101 ? -2.779 6.926 -11.172 1 92.88 101 GLY B CA 1
ATOM 1696 C C . GLY B 1 101 ? -3.098 7.551 -12.523 1 92.88 101 GLY B C 1
ATOM 1697 O O . GLY B 1 101 ? -2.389 8.445 -12.977 1 92.88 101 GLY B O 1
ATOM 1698 N N . MET B 1 102 ? -4.113 7.086 -13.141 1 90.62 102 MET B N 1
ATOM 1699 C CA . MET B 1 102 ? -4.539 7.617 -14.43 1 90.62 102 MET B CA 1
ATOM 1700 C C . MET B 1 102 ? -4.996 9.062 -14.305 1 90.62 102 MET B C 1
ATOM 1702 O O 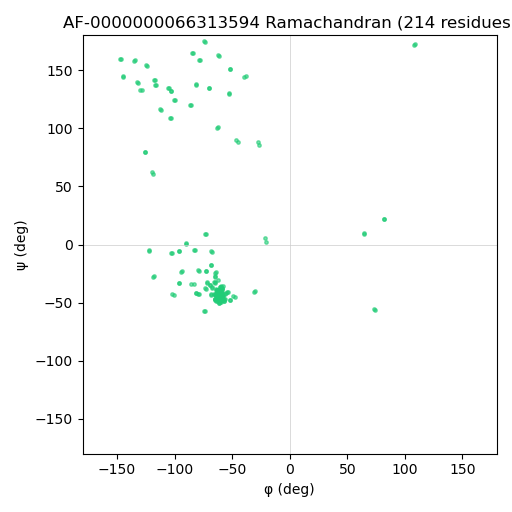. MET B 1 102 ? -4.688 9.898 -15.156 1 90.62 102 MET B O 1
ATOM 1706 N N . ALA B 1 103 ? -5.777 9.336 -13.242 1 91.88 103 ALA B N 1
ATOM 1707 C CA . ALA B 1 103 ? -6.309 10.68 -13.016 1 91.88 103 ALA B CA 1
ATOM 1708 C C . ALA B 1 103 ? -5.184 11.68 -12.758 1 91.88 103 ALA B C 1
ATOM 1710 O O . ALA B 1 103 ? -5.316 12.859 -13.086 1 91.88 103 ALA B O 1
ATOM 1711 N N . GLN B 1 104 ? -4.156 11.188 -12 1 89.19 104 GLN B N 1
ATOM 1712 C CA . GLN B 1 104 ? -3.037 12.062 -11.688 1 89.19 104 GLN B CA 1
ATOM 1713 C C . GLN B 1 104 ? -2.16 12.297 -12.914 1 89.19 104 GLN B C 1
ATOM 1715 O O . GLN B 1 104 ? -1.363 13.242 -12.945 1 89.19 104 GLN B O 1
ATOM 1720 N N . GLY B 1 105 ? -2.314 12.008 -14.07 1 70.75 105 GLY B N 1
ATOM 1721 C CA . GLY B 1 105 ? -1.514 12.195 -15.273 1 70.75 105 GLY B CA 1
ATOM 1722 C C . GLY B 1 105 ? -0.202 11.43 -15.234 1 70.75 105 GLY B C 1
ATOM 1723 O O . GLY B 1 105 ? 0.763 11.812 -15.898 1 70.75 105 GLY B O 1
ATOM 1724 N N . GLY B 1 106 ? 0.099 10.594 -14.367 1 55.34 106 GLY B N 1
ATOM 1725 C CA . GLY B 1 106 ? 1.435 10.016 -14.344 1 55.34 106 GLY B CA 1
ATOM 1726 C C . GLY B 1 106 ? 1.99 9.742 -15.734 1 55.34 106 GLY B C 1
ATOM 1727 O O . GLY B 1 106 ? 1.245 9.734 -16.719 1 55.34 106 GLY B O 1
ATOM 1728 N N . PRO B 1 107 ? 3.367 9.898 -16.031 1 48.91 107 PRO B N 1
ATOM 1729 C CA . PRO B 1 107 ? 3.982 9.938 -17.359 1 48.91 107 PRO B CA 1
ATOM 1730 C C . PRO B 1 107 ? 3.477 8.82 -18.281 1 48.91 107 PRO B C 1
ATOM 1732 O O . PRO B 1 107 ? 3.189 7.719 -17.812 1 48.91 107 PRO B O 1
ATOM 1735 N N . HIS B 1 108 ? 2.275 9.031 -19.156 1 41.34 108 HIS B N 1
ATOM 1736 C CA . HIS B 1 108 ? 2.15 8.219 -20.375 1 41.34 108 HIS B CA 1
ATOM 1737 C C . HIS B 1 108 ? 3.518 7.785 -20.875 1 41.34 108 HIS B C 1
ATOM 1739 O O . HIS B 1 108 ? 4.406 8.617 -21.078 1 41.34 108 HIS B O 1
ATOM 1745 N N . MET B 1 109 ? 4.156 6.75 -20.484 1 28.55 109 MET B N 1
ATOM 1746 C CA . MET B 1 109 ? 5.145 6.473 -21.531 1 28.55 109 MET B CA 1
ATOM 1747 C C . MET B 1 109 ? 4.523 6.598 -22.906 1 28.55 109 MET B C 1
ATOM 1749 O O . MET B 1 109 ? 3.363 6.234 -23.109 1 28.55 109 MET B O 1
#

Solvent-accessible surface area (backbone atoms only — not comparable to full-atom values): 11942 Å² total; per-residue (Å²): 126,68,62,67,49,61,79,43,53,40,18,39,51,45,34,42,72,71,42,43,32,73,53,46,51,55,54,53,50,53,25,63,74,62,48,58,42,35,67,67,55,52,47,65,76,39,75,84,60,49,70,69,54,49,54,50,49,52,51,50,36,35,74,72,47,31,31,42,81,43,78,75,34,83,87,70,76,38,58,36,35,27,59,25,74,65,34,52,69,43,47,67,44,55,48,41,37,22,52,49,14,56,72,69,57,45,72,74,127,126,67,64,65,50,61,78,45,53,39,17,39,50,46,34,41,72,72,42,44,34,71,53,47,51,55,54,51,49,53,25,64,74,61,49,61,42,36,67,68,56,54,47,64,75,37,75,84,59,49,71,69,55,48,54,51,49,52,50,50,36,36,75,71,46,32,30,40,79,43,77,75,36,83,86,70,77,37,56,35,34,27,59,26,74,64,32,53,68,44,47,68,43,55,48,41,38,24,52,47,14,54,73,67,56,46,73,76,126

Nearest PDB structures (foldseek):
  4a5m-assembly1_B  TM=9.447E-01  e=6.599E-10  Bacillus subtilis
  7bze-assembly1_A-2  TM=9.214E-01  e=1.175E-09  Bacillus subtilis subsp. subtilis str. 168
  7bzg-assembly3_J  TM=8.704E-01  e=6.631E-09  Bacillus subtilis subsp. subtilis str. 168
  2fsw-assembly1_A  TM=9.113E-01  e=9.136E-09  Porphyromonas gingivalis W83
  5hs8-assembly1_A  TM=8.139E-01  e=7.612E-07  Bacillus subtilis subsp. subtilis str. 168

Secondary structure (DSSP, 8-state):
--HHHHHTSHHHHHHHHHH-BSSHHHHHHHHHHHSEEEHHHHHHH-TTS-HHHHHHHHHHHHHTTSEEEEEEETTTTEEEEEE-HHHHTTHHHHHHHHHHHHHHT----/--HHHHHTSHHHHHHHHHH-BSSHHHHHHHHHHHSEEEHHHHHHH-TTS-HHHHHHHHHHHHHTTSEEEEEEETTTTEEEEEE-HHHHTTHHHHHHHHHHHHHHT----

Sequence (218 aa):
MNSLCRSKQAPFEYTLSLIGGKWKMRILYELGCEKTMRYGELKRAMPFITHKMLSAQLKELQTDGLIHRSEVSHTPLKVEYSLSDRGRSLYPLIDEMCKWGMAQGGPHMMNSLCRSKQAPFEYTLSLIGGKWKMRILYELGCEKTMRYGELKRAMPFITHKMLSAQLKELQTDGLIHRSEVSHTPLKVEYSLSDRGRSLYPLIDEMCKWGMAQGGPHM